Protein AF-A0AAD6BKH0-F1 (afdb_monomer)

Structure (mmCIF, N/CA/C/O backbone):
data_AF-A0AAD6BKH0-F1
#
_entry.id   AF-A0AAD6BKH0-F1
#
loop_
_atom_site.group_PDB
_atom_site.id
_atom_site.type_symbol
_atom_site.label_atom_id
_atom_site.label_alt_id
_atom_site.label_comp_id
_atom_site.label_asym_id
_atom_site.label_entity_id
_atom_site.label_seq_id
_atom_site.pdbx_PDB_ins_code
_atom_site.Cartn_x
_atom_site.Cartn_y
_atom_site.Cartn_z
_atom_site.occupancy
_atom_site.B_iso_or_equiv
_atom_site.auth_seq_id
_atom_site.auth_comp_id
_atom_site.auth_asym_id
_atom_site.auth_atom_id
_atom_site.pdbx_PDB_model_num
ATOM 1 N N . MET A 1 1 ? -5.319 -14.675 -25.191 1.00 36.09 1 MET A N 1
ATOM 2 C CA . MET A 1 1 ? -4.257 -14.614 -26.226 1.00 36.09 1 MET A CA 1
ATOM 3 C C . MET A 1 1 ? -3.289 -13.448 -26.003 1.00 36.09 1 MET A C 1
ATOM 5 O O . MET A 1 1 ? -2.094 -13.673 -26.102 1.00 36.09 1 MET A O 1
ATOM 9 N N . ALA A 1 2 ? -3.751 -12.245 -25.625 1.00 34.75 2 ALA A N 1
ATOM 10 C CA . ALA A 1 2 ? -2.859 -11.122 -25.275 1.00 34.75 2 ALA A CA 1
ATOM 11 C C . ALA A 1 2 ? -2.054 -11.345 -23.972 1.00 34.75 2 ALA A C 1
ATOM 13 O O . ALA A 1 2 ? -0.875 -11.008 -23.904 1.00 34.75 2 ALA A O 1
ATOM 14 N N . THR A 1 3 ? -2.654 -12.002 -22.973 1.00 42.72 3 THR A N 1
ATOM 15 C CA . THR A 1 3 ? -2.017 -12.344 -21.687 1.00 42.72 3 THR A CA 1
ATOM 16 C C . THR A 1 3 ? -0.802 -13.265 -21.834 1.00 42.72 3 THR A C 1
ATOM 18 O O . THR A 1 3 ? 0.201 -13.068 -21.158 1.00 42.72 3 THR A O 1
ATOM 21 N N . SER A 1 4 ? -0.839 -14.227 -22.764 1.00 47.28 4 SER A N 1
ATOM 22 C CA . SER A 1 4 ? 0.291 -15.133 -23.020 1.00 47.28 4 SER A CA 1
ATOM 23 C C . SER A 1 4 ? 1.429 -14.483 -23.809 1.00 47.28 4 SER A C 1
ATOM 25 O O . SER A 1 4 ? 2.557 -14.958 -23.730 1.00 47.28 4 SER A O 1
ATOM 27 N N . PHE A 1 5 ? 1.149 -13.430 -24.583 1.00 41.41 5 PHE A N 1
ATOM 28 C CA . PHE A 1 5 ? 2.158 -12.732 -25.384 1.00 41.41 5 PHE A CA 1
ATOM 29 C C . PHE A 1 5 ? 2.919 -11.705 -24.536 1.00 41.41 5 PHE A C 1
ATOM 31 O O . PHE A 1 5 ? 4.144 -11.729 -24.510 1.00 41.41 5 PHE A O 1
ATOM 38 N N . LEU A 1 6 ? 2.196 -10.901 -23.744 1.00 48.84 6 LEU A N 1
ATOM 39 C CA . LEU A 1 6 ? 2.799 -9.957 -22.798 1.00 48.84 6 LEU A CA 1
ATOM 40 C C . LEU A 1 6 ? 3.575 -10.673 -21.691 1.00 48.84 6 LEU A C 1
ATOM 42 O O . LEU A 1 6 ? 4.673 -10.248 -21.365 1.00 48.84 6 LEU A O 1
ATOM 46 N N . SER A 1 7 ? 3.058 -11.786 -21.158 1.00 52.19 7 SER A N 1
ATOM 47 C CA . SER A 1 7 ? 3.793 -12.605 -20.187 1.00 52.19 7 SER A CA 1
ATOM 48 C C . SER A 1 7 ? 5.098 -13.143 -20.791 1.00 52.19 7 SER A C 1
ATOM 50 O O . SER A 1 7 ? 6.163 -12.906 -20.230 1.00 52.19 7 SER A O 1
ATOM 52 N N . LYS A 1 8 ? 5.064 -13.766 -21.981 1.00 51.59 8 LYS A N 1
ATOM 53 C CA . LYS A 1 8 ? 6.282 -14.284 -22.630 1.00 51.59 8 LYS A CA 1
ATOM 54 C C . LYS A 1 8 ? 7.333 -13.202 -22.869 1.00 51.59 8 LYS A C 1
ATOM 56 O O . LYS A 1 8 ? 8.481 -13.430 -22.525 1.00 51.59 8 LYS A O 1
ATOM 61 N N . GLU A 1 9 ? 6.945 -12.040 -23.382 1.00 53.94 9 GLU A N 1
ATOM 62 C CA . GLU A 1 9 ? 7.867 -10.931 -23.661 1.00 53.94 9 GLU A CA 1
ATOM 63 C C . GLU A 1 9 ? 8.386 -10.248 -22.377 1.00 53.94 9 GLU A C 1
ATOM 65 O O . GLU A 1 9 ? 9.509 -9.757 -22.332 1.00 53.94 9 GLU A O 1
ATOM 70 N N . PHE A 1 10 ? 7.596 -10.245 -21.296 1.00 56.44 10 PHE A N 1
ATOM 71 C CA . PHE A 1 10 ? 8.011 -9.701 -19.999 1.00 56.44 10 PHE A CA 1
ATOM 72 C C . PHE A 1 10 ? 9.036 -10.603 -19.281 1.00 56.44 10 PHE A C 1
ATOM 74 O O . PHE A 1 10 ? 9.912 -10.098 -18.566 1.00 56.44 10 PHE A O 1
ATOM 81 N N . PHE A 1 11 ? 8.950 -11.924 -19.495 1.00 57.47 11 PHE A N 1
ATOM 82 C CA . PHE A 1 11 ? 9.830 -12.937 -18.896 1.00 57.47 11 PHE A CA 1
ATOM 83 C C . PHE A 1 11 ? 10.986 -13.408 -19.796 1.00 57.47 11 PHE A C 1
ATOM 85 O O . PHE A 1 11 ? 11.915 -14.013 -19.270 1.00 57.47 11 PHE A O 1
ATOM 92 N N . SER A 1 12 ? 10.974 -13.148 -21.111 1.00 55.97 12 SER A N 1
ATOM 93 C CA . SER A 1 12 ? 11.978 -13.684 -22.052 1.00 55.97 12 SER A CA 1
ATOM 94 C C . SER A 1 12 ? 13.302 -12.921 -22.115 1.00 55.97 12 SER A C 1
ATOM 96 O O . SER A 1 12 ? 14.268 -13.455 -22.654 1.00 55.97 12 SER A O 1
ATOM 98 N N . ASP A 1 13 ? 13.377 -11.695 -21.592 1.00 49.22 13 ASP A N 1
ATOM 99 C CA . ASP A 1 13 ? 14.609 -10.905 -21.670 1.00 49.22 13 ASP A CA 1
ATOM 100 C C . ASP A 1 13 ? 15.541 -11.187 -20.480 1.00 49.22 13 ASP A C 1
ATOM 102 O O . ASP A 1 13 ? 15.451 -10.580 -19.408 1.00 49.22 13 ASP A O 1
ATOM 106 N N . THR A 1 14 ? 16.453 -12.134 -20.705 1.00 44.06 14 THR A N 1
ATOM 107 C CA . THR A 1 14 ? 17.472 -12.661 -19.778 1.00 44.06 14 THR A CA 1
ATOM 108 C C . THR A 1 14 ? 18.743 -11.802 -19.656 1.00 44.06 14 THR A C 1
ATOM 110 O O . THR A 1 14 ? 19.754 -12.273 -19.141 1.00 44.06 14 THR A O 1
ATOM 113 N N . SER A 1 15 ? 18.752 -10.542 -20.105 1.00 43.66 15 SER A N 1
ATOM 114 C CA . SER A 1 15 ? 19.915 -9.650 -19.931 1.00 43.66 15 SER A CA 1
ATOM 115 C C . SER A 1 15 ? 19.871 -8.945 -18.569 1.00 43.66 15 SER A C 1
ATOM 117 O O . SER A 1 15 ? 19.349 -7.844 -18.389 1.00 43.66 15 SER A O 1
ATOM 119 N N . VAL A 1 16 ? 20.416 -9.638 -17.575 1.00 46.59 16 VAL A N 1
ATOM 120 C CA . VAL A 1 16 ? 20.569 -9.188 -16.189 1.00 46.59 16 VAL A CA 1
ATOM 121 C C . VAL A 1 16 ? 21.238 -7.797 -16.157 1.00 46.59 16 VAL A C 1
ATOM 123 O O . VAL A 1 16 ? 22.248 -7.569 -16.815 1.00 46.59 16 VAL A O 1
ATOM 126 N N . LEU A 1 17 ? 20.648 -6.872 -15.388 1.00 40.91 17 LEU A N 1
ATOM 127 C CA . LEU A 1 17 ? 21.101 -5.504 -15.044 1.00 40.91 17 LEU A CA 1
ATOM 128 C C . LEU A 1 17 ? 20.695 -4.319 -15.952 1.00 40.91 17 LEU A C 1
ATOM 130 O O . LEU A 1 17 ? 20.515 -3.226 -15.419 1.00 40.91 17 LEU A O 1
ATOM 134 N N . ALA A 1 18 ? 20.420 -4.482 -17.253 1.00 39.59 18 ALA A N 1
ATOM 135 C CA . ALA A 1 18 ? 20.025 -3.345 -18.119 1.00 39.59 18 ALA A CA 1
ATOM 136 C C . ALA A 1 18 ? 18.497 -3.100 -18.228 1.00 39.59 18 ALA A C 1
ATOM 138 O O . ALA A 1 18 ? 18.055 -2.084 -18.764 1.00 39.59 18 ALA A O 1
ATOM 139 N N . LEU A 1 19 ? 17.664 -4.006 -17.700 1.00 51.09 19 LEU A N 1
ATOM 140 C CA . LEU A 1 19 ? 16.226 -4.083 -18.018 1.00 51.09 19 LEU A CA 1
ATOM 141 C C . LEU A 1 19 ? 15.259 -3.654 -16.902 1.00 51.09 19 LEU A C 1
ATOM 143 O O . LEU A 1 19 ? 14.051 -3.597 -17.134 1.00 51.09 19 LEU A O 1
ATOM 147 N N . GLY A 1 20 ? 15.748 -3.302 -15.709 1.00 57.50 20 GLY A N 1
ATOM 148 C CA . GLY A 1 20 ? 14.878 -2.890 -14.597 1.00 57.50 20 GLY A CA 1
ATOM 149 C C . GLY A 1 20 ? 14.087 -1.611 -14.902 1.00 57.50 20 GLY A C 1
ATOM 150 O O . GLY A 1 20 ? 12.869 -1.569 -14.736 1.00 57.50 20 GLY A O 1
ATOM 151 N N . CYS A 1 21 ? 14.760 -0.575 -15.418 1.00 63.69 21 CYS A N 1
ATOM 152 C CA . CYS A 1 21 ? 14.120 0.700 -15.761 1.00 63.69 21 CYS A CA 1
ATOM 153 C C . CYS A 1 21 ? 13.115 0.552 -16.921 1.00 63.69 21 CYS A C 1
ATOM 155 O O . CYS A 1 21 ? 11.985 1.033 -16.826 1.00 63.69 21 CYS A O 1
ATOM 157 N N . GLY A 1 22 ? 13.486 -0.193 -17.971 1.00 78.56 22 GLY A N 1
ATOM 158 C CA . GLY A 1 22 ? 12.617 -0.457 -19.123 1.00 78.56 22 GLY A CA 1
ATOM 159 C C . GLY A 1 22 ? 11.344 -1.223 -18.750 1.00 78.56 22 GLY A C 1
ATOM 160 O O . GLY A 1 22 ? 10.246 -0.821 -19.138 1.00 78.56 22 GLY A O 1
ATOM 161 N N . LYS A 1 23 ? 11.456 -2.270 -17.921 1.00 81.81 23 LYS A N 1
ATOM 162 C CA . LYS A 1 23 ? 10.298 -3.034 -17.420 1.00 81.81 23 LYS A CA 1
ATOM 163 C C . LYS A 1 23 ? 9.343 -2.162 -16.598 1.00 81.81 23 LYS A C 1
ATOM 165 O O . LYS A 1 23 ? 8.137 -2.186 -16.841 1.00 81.81 23 LYS A O 1
ATOM 170 N N . ARG A 1 24 ? 9.867 -1.332 -15.685 1.00 88.62 24 ARG A N 1
ATOM 171 C CA . ARG A 1 24 ? 9.052 -0.393 -14.887 1.00 88.62 24 ARG A CA 1
ATOM 172 C C . ARG A 1 24 ? 8.336 0.633 -15.761 1.00 88.62 24 ARG A C 1
ATOM 174 O O . ARG A 1 24 ? 7.166 0.922 -15.516 1.00 88.62 24 ARG A O 1
ATOM 181 N N . TYR A 1 25 ? 9.017 1.173 -16.773 1.00 89.81 25 TYR A N 1
ATOM 182 C CA . TYR A 1 25 ? 8.410 2.098 -17.728 1.00 89.81 25 TYR A CA 1
ATOM 183 C C . TYR A 1 25 ? 7.250 1.438 -18.482 1.00 89.81 25 TYR A C 1
ATOM 185 O O . TYR A 1 25 ? 6.151 1.986 -18.486 1.00 89.81 25 TYR A O 1
ATOM 193 N N . ARG A 1 26 ? 7.457 0.234 -19.038 1.00 90.00 26 ARG A N 1
ATOM 194 C CA . ARG A 1 26 ? 6.410 -0.517 -19.753 1.00 90.00 26 ARG A CA 1
ATOM 195 C C . ARG A 1 26 ? 5.193 -0.786 -18.869 1.00 90.00 26 ARG A C 1
ATOM 197 O O . ARG A 1 26 ? 4.075 -0.558 -19.312 1.00 90.00 26 ARG A O 1
ATOM 204 N N . ILE A 1 27 ? 5.397 -1.191 -17.614 1.00 91.69 27 ILE A N 1
ATOM 205 C CA . ILE A 1 27 ? 4.299 -1.398 -16.654 1.00 91.69 27 ILE A CA 1
ATOM 206 C C . ILE A 1 27 ? 3.507 -0.110 -16.422 1.00 91.69 27 ILE A C 1
ATOM 208 O O . ILE A 1 27 ? 2.280 -0.113 -16.501 1.00 91.69 27 ILE A O 1
ATOM 212 N N . LYS A 1 28 ? 4.199 0.997 -16.131 1.00 94.00 28 LYS A N 1
ATOM 213 C CA . LYS A 1 28 ? 3.553 2.293 -15.881 1.00 94.00 28 LYS A CA 1
ATOM 214 C C . LYS A 1 28 ? 2.792 2.782 -17.116 1.00 94.00 28 LYS A C 1
ATOM 216 O O . LYS A 1 28 ? 1.679 3.282 -16.976 1.00 94.00 28 LYS A O 1
ATOM 221 N N . ALA A 1 29 ? 3.372 2.608 -18.303 1.00 92.75 29 ALA A N 1
ATOM 222 C CA . ALA A 1 29 ? 2.759 2.980 -19.571 1.00 92.75 29 ALA A CA 1
ATOM 223 C C . ALA A 1 29 ? 1.512 2.136 -19.873 1.00 92.75 29 ALA A C 1
ATOM 225 O O . ALA A 1 29 ? 0.470 2.702 -20.190 1.00 92.75 29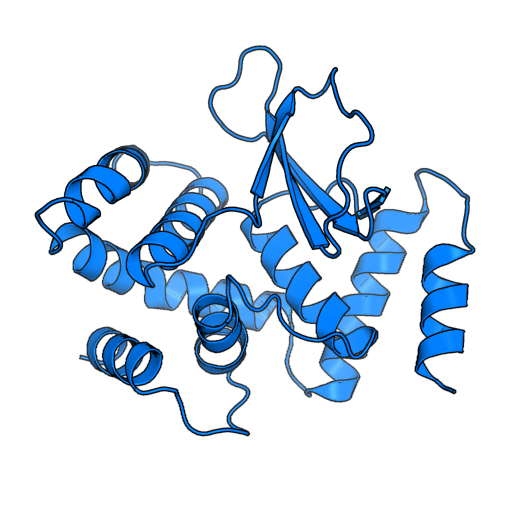 ALA A O 1
ATOM 226 N N . GLU A 1 30 ? 1.574 0.811 -19.707 1.00 92.94 30 GLU A N 1
ATOM 227 C CA . GLU A 1 30 ? 0.415 -0.068 -19.910 1.00 92.94 30 GLU A CA 1
ATOM 228 C C . GLU A 1 30 ? -0.700 0.208 -18.902 1.00 92.94 30 GLU A C 1
ATOM 230 O O . GLU A 1 30 ? -1.866 0.299 -19.285 1.00 92.94 30 GLU A O 1
ATOM 235 N N . PHE A 1 31 ? -0.361 0.431 -17.629 1.00 95.12 31 PHE A N 1
ATOM 236 C CA . PHE A 1 31 ? -1.343 0.858 -16.634 1.00 95.12 31 PHE A CA 1
ATOM 237 C C . PHE A 1 31 ? -2.023 2.167 -17.052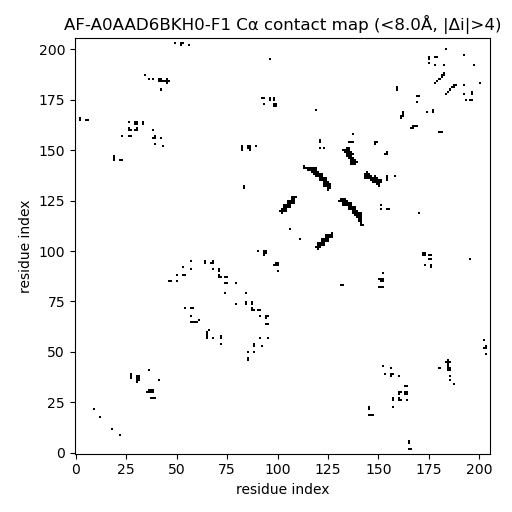 1.00 95.12 31 PHE A C 1
ATOM 239 O O . PHE A 1 31 ? -3.251 2.257 -17.028 1.00 95.12 31 PHE A O 1
ATOM 246 N N . GLY A 1 32 ? -1.241 3.169 -17.469 1.00 95.31 32 GLY A N 1
ATOM 247 C CA . GLY A 1 32 ? -1.761 4.448 -17.952 1.00 95.31 32 GLY A CA 1
ATOM 248 C C . GLY A 1 32 ? -2.629 4.294 -19.201 1.00 95.31 32 GLY A C 1
ATOM 249 O O . GLY A 1 32 ? -3.680 4.917 -19.296 1.00 95.31 32 GLY A O 1
ATOM 250 N N . ARG A 1 33 ? -2.259 3.403 -20.126 1.00 95.38 33 ARG A N 1
ATOM 251 C CA . ARG A 1 33 ? -3.046 3.090 -21.326 1.00 95.38 33 ARG A CA 1
ATOM 252 C C . ARG A 1 33 ? -4.397 2.451 -20.984 1.00 95.38 33 ARG A C 1
ATOM 254 O O . ARG A 1 33 ? -5.384 2.754 -21.644 1.00 95.38 33 ARG A O 1
ATOM 261 N N . ILE A 1 34 ? -4.445 1.572 -19.979 1.00 93.62 34 ILE A N 1
ATOM 262 C CA . ILE A 1 34 ? -5.668 0.864 -19.557 1.00 93.62 34 ILE A CA 1
ATOM 263 C C . ILE A 1 34 ? -6.581 1.766 -18.720 1.00 93.62 34 ILE A C 1
ATOM 265 O O . ILE A 1 34 ? -7.798 1.724 -18.874 1.00 93.62 34 ILE A O 1
ATOM 269 N N . THR A 1 35 ? -6.006 2.553 -17.813 1.00 94.44 35 THR A N 1
ATOM 270 C CA . THR A 1 35 ? -6.767 3.262 -16.772 1.00 94.44 35 THR A CA 1
ATOM 271 C C . THR A 1 35 ? -6.891 4.758 -17.007 1.00 94.44 35 THR A C 1
ATOM 273 O O . THR A 1 35 ? -7.716 5.394 -16.361 1.00 94.44 35 THR A O 1
ATOM 276 N N . THR A 1 36 ? -6.078 5.335 -17.896 1.00 95.25 36 THR A N 1
ATOM 277 C CA . THR A 1 36 ? -5.872 6.787 -18.077 1.00 95.25 36 THR A CA 1
ATOM 278 C C . THR A 1 36 ? -5.260 7.507 -16.865 1.00 95.25 36 THR A C 1
ATOM 280 O O . THR A 1 36 ? -5.123 8.729 -16.873 1.00 95.25 36 THR A O 1
ATOM 283 N N . ILE A 1 37 ? -4.832 6.765 -15.835 1.00 96.06 37 ILE A N 1
ATOM 284 C CA . ILE A 1 37 ? -4.288 7.304 -14.584 1.00 96.06 37 ILE A CA 1
ATOM 285 C C . ILE A 1 37 ? -2.756 7.211 -14.559 1.00 96.06 37 ILE A C 1
ATOM 287 O O . ILE A 1 37 ? -2.161 6.196 -14.926 1.00 96.06 37 ILE A O 1
ATOM 291 N N . SER A 1 38 ? -2.104 8.264 -14.054 1.00 96.62 38 SER A N 1
ATOM 292 C CA . SER A 1 38 ? -0.665 8.263 -13.767 1.00 96.62 38 SER A CA 1
ATOM 293 C C . SER A 1 38 ? -0.374 7.416 -12.526 1.00 96.62 38 SER A C 1
ATOM 295 O O . SER A 1 38 ? -0.568 7.867 -11.398 1.00 96.62 38 SER A O 1
ATOM 297 N N . LEU A 1 39 ? 0.079 6.176 -12.739 1.00 97.25 39 LEU A N 1
ATOM 298 C CA . LEU A 1 39 ? 0.232 5.154 -11.697 1.00 97.25 39 LEU A CA 1
ATOM 299 C C . LEU A 1 39 ? 0.980 5.651 -10.446 1.00 97.25 39 LEU A C 1
ATOM 301 O O . LEU A 1 39 ? 0.425 5.664 -9.350 1.00 97.25 39 LEU A O 1
ATOM 305 N N . GLU A 1 40 ? 2.243 6.058 -10.601 1.00 96.25 40 GLU A N 1
ATOM 306 C CA . GLU A 1 40 ? 3.090 6.428 -9.459 1.00 96.25 40 GLU A CA 1
ATOM 307 C C . GLU A 1 40 ? 2.669 7.750 -8.826 1.00 96.25 40 GLU A C 1
ATOM 309 O O . GLU A 1 40 ? 2.575 7.843 -7.604 1.00 96.25 40 GLU A O 1
ATOM 314 N N . GLN A 1 41 ? 2.369 8.751 -9.652 1.00 97.62 41 GLN A N 1
ATOM 315 C CA . GLN A 1 41 ? 1.992 10.074 -9.172 1.00 97.62 41 GLN A CA 1
ATOM 316 C C . GLN A 1 41 ? 0.696 10.022 -8.360 1.00 97.62 41 GLN A C 1
ATOM 318 O O . GLN A 1 41 ? 0.668 10.536 -7.244 1.00 97.62 41 GLN A O 1
ATOM 323 N N . SER A 1 42 ? -0.355 9.385 -8.887 1.00 97.75 42 SER A N 1
ATOM 324 C CA . SER A 1 42 ? -1.648 9.304 -8.204 1.00 97.75 42 SER A CA 1
ATOM 325 C C . SER A 1 42 ? -1.548 8.500 -6.913 1.00 97.75 42 SER A C 1
ATOM 327 O O . SER A 1 42 ? -2.000 8.975 -5.870 1.00 97.75 42 SER A O 1
ATOM 329 N N . PHE A 1 43 ? -0.890 7.335 -6.955 1.00 98.50 43 PHE A N 1
ATOM 330 C CA . PHE A 1 43 ? -0.727 6.487 -5.776 1.00 98.50 43 PHE A CA 1
ATOM 331 C C . PHE A 1 43 ? 0.009 7.218 -4.650 1.00 98.50 43 PHE A C 1
ATOM 333 O O . PHE A 1 43 ? -0.484 7.277 -3.525 1.00 98.50 43 PHE A O 1
ATOM 340 N N . MET A 1 44 ? 1.172 7.806 -4.955 1.00 98.12 44 MET A N 1
ATOM 341 C CA . MET A 1 44 ? 2.000 8.491 -3.959 1.00 98.12 44 MET A CA 1
ATOM 342 C C . MET A 1 44 ? 1.305 9.733 -3.410 1.00 98.12 44 MET A C 1
ATOM 344 O O . MET A 1 44 ? 1.280 9.932 -2.198 1.00 98.12 44 MET A O 1
ATOM 348 N N . TYR A 1 45 ? 0.680 10.530 -4.283 1.00 98.31 45 TYR A N 1
ATOM 349 C CA . TYR A 1 45 ? -0.069 11.713 -3.871 1.00 98.31 45 TYR A CA 1
ATOM 350 C C . TYR A 1 45 ? -1.189 11.357 -2.890 1.00 98.31 45 TYR A C 1
ATOM 352 O O . TYR A 1 45 ? -1.308 11.979 -1.835 1.00 98.31 45 TYR A O 1
ATOM 360 N N . LYS A 1 46 ? -2.006 10.344 -3.203 1.00 98.00 46 LYS A N 1
ATOM 361 C CA . LYS A 1 46 ? -3.117 9.942 -2.334 1.00 98.00 46 LYS A CA 1
ATOM 362 C C . LYS A 1 46 ? -2.650 9.270 -1.047 1.00 98.00 46 LYS A C 1
ATOM 364 O O . LYS A 1 46 ? -3.250 9.525 -0.003 1.00 98.00 46 LYS A O 1
ATOM 369 N N . LEU A 1 47 ? -1.590 8.464 -1.094 1.00 98.25 47 LEU A N 1
ATOM 370 C CA . LEU A 1 47 ? -0.985 7.888 0.106 1.00 98.25 47 LEU A CA 1
ATOM 371 C C . LEU A 1 47 ? -0.534 8.992 1.068 1.00 98.25 47 LEU A C 1
ATOM 373 O O . LEU A 1 47 ? -0.913 8.977 2.240 1.00 98.25 47 LEU A O 1
ATOM 377 N N . ASP A 1 48 ? 0.209 9.982 0.576 1.00 97.88 48 ASP A N 1
ATOM 378 C CA . ASP A 1 48 ? 0.675 11.104 1.396 1.00 97.88 48 ASP A CA 1
ATOM 379 C C . ASP A 1 48 ? -0.493 11.959 1.896 1.00 97.88 48 ASP A C 1
ATOM 381 O O . ASP A 1 48 ? -0.535 12.331 3.068 1.00 97.88 48 ASP A O 1
ATOM 385 N N . HIS A 1 49 ? -1.484 12.213 1.038 1.00 97.56 49 HIS A N 1
ATOM 386 C CA . HIS A 1 49 ? -2.686 12.965 1.389 1.00 97.56 49 HIS A CA 1
ATOM 387 C C . HIS A 1 49 ? -3.464 12.317 2.545 1.00 97.56 49 HIS A C 1
ATOM 389 O O . HIS A 1 49 ? -3.879 13.008 3.475 1.00 97.56 49 HIS A O 1
ATOM 395 N N . TYR A 1 50 ? -3.644 10.993 2.521 1.00 97.81 50 TYR A N 1
ATOM 396 C CA . TYR A 1 50 ? -4.369 10.275 3.573 1.00 97.81 50 TYR A CA 1
ATOM 397 C C . TYR A 1 50 ? -3.509 9.920 4.789 1.00 97.81 50 TYR A C 1
ATOM 399 O O . TYR A 1 50 ? -4.066 9.586 5.836 1.00 97.81 50 TYR A O 1
ATOM 407 N N . THR A 1 51 ? -2.180 10.018 4.696 1.00 96.56 51 THR A N 1
ATOM 408 C CA . THR A 1 51 ? -1.247 9.623 5.764 1.00 96.56 51 THR A CA 1
ATOM 409 C C . THR A 1 51 ? -1.591 10.240 7.128 1.00 96.56 51 THR A C 1
ATOM 411 O O . THR A 1 51 ? -1.729 9.474 8.083 1.00 96.56 51 THR A O 1
ATOM 414 N N . PRO A 1 52 ? -1.813 11.564 7.278 1.00 95.44 52 PRO A N 1
ATOM 415 C CA . PRO A 1 52 ? -2.140 12.143 8.584 1.00 95.44 52 PRO A CA 1
ATOM 416 C C . PRO A 1 52 ? -3.394 11.529 9.225 1.00 95.44 52 PRO A C 1
ATOM 418 O O . PRO A 1 52 ? -3.390 11.200 10.413 1.00 95.44 52 PRO A O 1
ATOM 421 N N . LYS A 1 53 ? -4.454 11.315 8.433 1.00 97.25 53 LYS A N 1
ATOM 422 C CA . LYS A 1 53 ? -5.712 10.728 8.916 1.00 97.25 53 LYS A CA 1
ATOM 423 C C . LYS A 1 53 ? -5.575 9.236 9.211 1.00 97.25 53 LYS A C 1
ATOM 425 O O . LYS A 1 53 ? -6.077 8.776 10.232 1.00 97.25 53 LYS A O 1
ATOM 430 N N . LEU A 1 54 ? -4.847 8.488 8.380 1.00 97.25 54 LEU A N 1
ATOM 431 C CA . LEU A 1 54 ? -4.535 7.079 8.636 1.00 97.25 54 LEU A CA 1
ATOM 432 C C . LEU A 1 54 ? -3.801 6.912 9.970 1.00 97.25 54 LEU A C 1
ATOM 434 O O . LEU A 1 54 ? -4.211 6.095 10.792 1.00 97.25 54 LEU A O 1
ATOM 438 N N . ILE A 1 55 ? -2.787 7.741 10.227 1.00 95.62 55 ILE A N 1
ATOM 439 C CA . ILE A 1 55 ? -2.041 7.728 11.490 1.00 95.62 55 ILE A CA 1
ATOM 440 C C . ILE A 1 55 ? -2.968 8.018 12.675 1.00 95.62 55 ILE A C 1
ATOM 442 O O . ILE A 1 55 ? -2.914 7.304 13.676 1.00 95.62 55 ILE A O 1
ATOM 446 N N . ALA A 1 56 ? -3.836 9.029 12.577 1.00 95.69 56 ALA A N 1
ATOM 447 C CA . ALA A 1 56 ? -4.787 9.353 13.641 1.00 95.69 56 ALA A CA 1
ATOM 448 C C . ALA A 1 56 ? -5.737 8.179 13.941 1.00 95.69 56 ALA A C 1
ATOM 450 O O . ALA A 1 56 ? -5.914 7.801 15.101 1.00 95.69 56 ALA A O 1
ATOM 451 N N . LEU A 1 57 ? -6.284 7.541 12.900 1.00 96.38 57 LEU A N 1
ATOM 452 C CA . LEU A 1 57 ? -7.163 6.378 13.038 1.00 96.38 57 LEU A CA 1
ATOM 453 C C . LEU A 1 57 ? -6.456 5.179 13.668 1.00 96.38 57 LEU A C 1
ATOM 455 O O . LEU A 1 57 ? -7.064 4.465 14.464 1.00 96.38 57 LEU A O 1
ATOM 459 N N . MET A 1 58 ? -5.193 4.949 13.315 1.00 95.06 58 MET A N 1
ATOM 460 C CA . MET A 1 58 ? -4.382 3.865 13.869 1.00 95.06 58 MET A CA 1
ATOM 461 C C . MET A 1 58 ? -4.031 4.124 15.338 1.00 95.06 58 MET A C 1
ATOM 463 O O . MET A 1 58 ? -4.173 3.217 16.154 1.00 95.06 58 MET A O 1
ATOM 467 N N . LYS A 1 59 ? -3.670 5.363 15.704 1.00 95.06 59 LYS A N 1
ATOM 468 C CA . LYS A 1 59 ? -3.412 5.768 17.100 1.00 95.06 59 LYS A CA 1
ATOM 469 C C . LYS A 1 59 ? -4.641 5.625 17.998 1.00 95.06 59 LYS A C 1
ATOM 471 O O . LYS A 1 59 ? -4.500 5.320 19.176 1.00 95.06 59 LYS A O 1
ATOM 476 N N . ALA A 1 60 ? -5.839 5.807 17.446 1.00 95.38 60 ALA A N 1
ATOM 477 C CA . ALA A 1 60 ? -7.090 5.640 18.182 1.00 95.38 60 ALA A CA 1
ATOM 478 C C . ALA A 1 60 ? -7.452 4.166 18.470 1.00 95.38 60 ALA A C 1
ATOM 480 O O . ALA A 1 60 ? -8.403 3.901 19.208 1.00 95.38 60 ALA A O 1
ATOM 481 N N . LYS A 1 61 ? -6.745 3.183 17.890 1.00 94.62 61 LYS A N 1
ATOM 482 C CA . LYS A 1 61 ? -7.026 1.760 18.132 1.00 94.62 61 LYS A CA 1
ATOM 483 C C . LYS A 1 61 ? -6.350 1.261 19.408 1.00 94.62 61 LYS A C 1
ATOM 485 O O . LYS A 1 61 ? -5.140 1.357 19.568 1.00 94.62 61 LYS A O 1
ATOM 490 N N . GLY A 1 62 ? -7.147 0.640 20.278 1.00 94.25 62 GLY A N 1
ATOM 491 C CA . GLY A 1 62 ? -6.682 -0.113 21.444 1.00 94.25 62 GLY A CA 1
ATOM 492 C C . GLY A 1 62 ? -6.695 -1.634 21.234 1.00 94.25 62 GLY A C 1
ATOM 493 O O . GLY A 1 62 ? -6.846 -2.136 20.116 1.00 94.25 62 GLY A O 1
ATOM 494 N N . GLY A 1 63 ? -6.564 -2.377 22.336 1.00 95.69 63 GLY A N 1
ATOM 495 C CA . GLY A 1 63 ? -6.641 -3.841 22.354 1.00 95.69 63 GLY A CA 1
ATOM 496 C C . GLY A 1 63 ? -5.549 -4.532 21.530 1.00 95.69 63 GLY A C 1
ATOM 497 O O . GLY A 1 63 ? -4.480 -3.974 21.293 1.00 95.69 63 GLY A O 1
ATOM 498 N N . VAL A 1 64 ? -5.835 -5.754 21.065 1.00 95.00 64 VAL A N 1
ATOM 499 C CA . VAL A 1 64 ? -4.884 -6.582 20.293 1.00 95.00 64 VAL A CA 1
ATOM 500 C C . VAL A 1 64 ? -4.393 -5.868 19.031 1.00 95.00 64 VAL A C 1
ATOM 502 O O . VAL A 1 64 ? -3.212 -5.944 18.700 1.00 95.00 64 VAL A O 1
ATOM 505 N N . LEU A 1 65 ? -5.284 -5.157 18.331 1.00 95.50 65 LEU A N 1
ATOM 506 C CA . LEU A 1 65 ? -4.907 -4.398 17.139 1.00 95.50 65 LEU A CA 1
ATOM 507 C C . LEU A 1 65 ? -3.977 -3.232 17.494 1.00 95.50 65 LEU A C 1
ATOM 509 O O . LEU A 1 65 ? -2.948 -3.073 16.846 1.00 95.50 65 LEU A O 1
ATOM 513 N N . GLY A 1 66 ? -4.295 -2.463 18.540 1.00 95.81 66 GLY A N 1
ATOM 514 C CA . GLY A 1 66 ? -3.431 -1.381 19.022 1.00 95.81 66 GLY A CA 1
ATOM 515 C C . GLY A 1 66 ? -2.027 -1.870 19.388 1.00 95.81 66 GLY A C 1
ATOM 516 O O . GLY A 1 66 ? -1.042 -1.236 19.019 1.00 95.81 66 GLY A O 1
ATOM 517 N N . THR A 1 67 ? -1.913 -3.041 20.025 1.00 95.56 67 THR A N 1
ATOM 518 C CA . THR A 1 67 ? -0.613 -3.668 20.320 1.00 95.56 67 THR A CA 1
ATOM 519 C C . THR A 1 67 ? 0.162 -4.012 19.047 1.00 95.56 67 THR A C 1
ATOM 521 O O . THR A 1 67 ? 1.353 -3.729 18.977 1.00 95.56 67 THR A O 1
ATOM 524 N N . LYS A 1 68 ? -0.498 -4.567 18.019 1.00 95.38 68 LYS A N 1
ATOM 525 C CA . LYS A 1 68 ? 0.143 -4.881 16.727 1.00 95.38 68 LYS A CA 1
ATOM 526 C C . LYS A 1 68 ? 0.580 -3.635 15.950 1.00 95.38 68 LYS A C 1
ATOM 528 O O . LYS A 1 68 ? 1.557 -3.699 15.216 1.00 95.38 68 LYS A O 1
ATOM 533 N N . LEU A 1 69 ? -0.141 -2.522 16.092 1.00 95.75 69 LEU A N 1
ATOM 534 C CA . LEU A 1 69 ? 0.169 -1.256 15.420 1.00 95.75 69 LEU A CA 1
ATOM 535 C C . LEU A 1 69 ? 1.291 -0.470 16.111 1.00 95.75 69 LEU A C 1
ATOM 537 O O . LEU A 1 69 ? 1.951 0.338 15.462 1.00 95.75 69 LEU A O 1
ATOM 541 N N . ARG A 1 70 ? 1.514 -0.692 17.412 1.00 94.00 70 ARG A N 1
A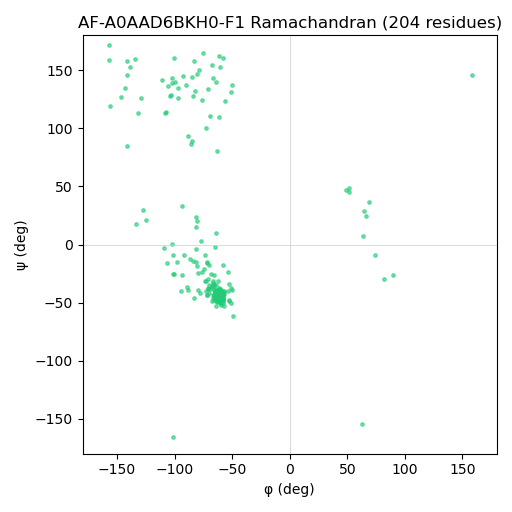TOM 542 C CA . ARG A 1 70 ? 2.437 0.104 18.233 1.00 94.00 70 ARG A CA 1
ATOM 543 C C . ARG A 1 70 ? 3.854 0.234 17.652 1.00 94.00 70 ARG A C 1
ATOM 545 O O . ARG A 1 70 ? 4.285 1.378 17.543 1.00 94.00 70 ARG A O 1
ATOM 552 N N . PRO A 1 71 ? 4.534 -0.840 17.199 1.00 91.75 71 PRO A N 1
ATOM 553 C CA . PRO A 1 71 ? 5.894 -0.716 16.667 1.00 91.75 71 PRO A CA 1
ATOM 554 C C . PRO A 1 71 ? 5.977 0.228 15.457 1.00 91.75 71 PRO A C 1
ATOM 556 O O . PRO A 1 71 ? 6.889 1.043 15.350 1.00 91.75 71 PRO A O 1
ATOM 559 N N . PHE A 1 72 ? 4.977 0.184 14.570 1.00 90.75 72 PHE A N 1
ATOM 560 C CA . PHE A 1 72 ? 4.907 1.069 13.405 1.00 90.75 72 PHE A CA 1
ATOM 561 C C . PHE A 1 72 ? 4.595 2.518 13.795 1.00 90.75 72 PHE A C 1
ATOM 563 O O . PHE A 1 72 ? 5.136 3.455 13.213 1.00 90.75 72 PHE A O 1
ATOM 570 N N . LEU A 1 73 ? 3.729 2.725 14.791 1.00 90.12 73 LEU A N 1
ATOM 571 C CA . LEU A 1 73 ? 3.374 4.061 15.279 1.00 90.12 73 LEU A CA 1
ATOM 572 C C . LEU A 1 73 ? 4.523 4.743 16.030 1.00 90.12 73 LEU A C 1
ATOM 574 O O . LEU A 1 73 ? 4.663 5.963 15.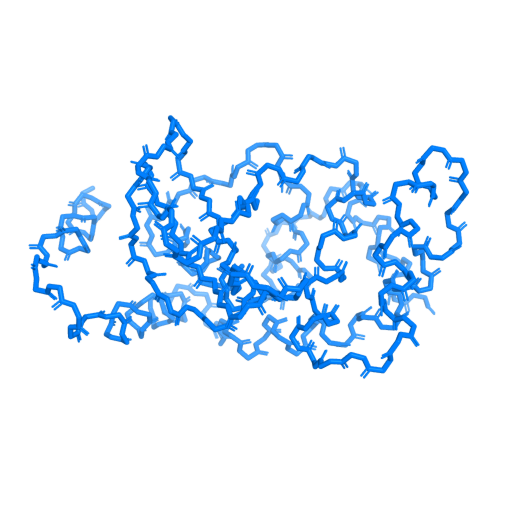935 1.00 90.12 73 LEU A O 1
ATOM 578 N N . GLU A 1 74 ? 5.333 3.973 16.756 1.00 89.50 74 GLU A N 1
ATOM 579 C CA . GLU A 1 74 ? 6.559 4.453 17.398 1.00 89.50 74 GLU A CA 1
ATOM 580 C C . GLU A 1 74 ? 7.580 4.871 16.339 1.00 89.50 74 GLU A C 1
ATOM 582 O O . GLU A 1 74 ? 8.049 6.009 16.381 1.00 89.50 74 GLU A O 1
ATOM 587 N N . LYS A 1 75 ? 7.812 4.037 15.315 1.00 84.69 75 LYS A N 1
ATOM 588 C CA . LYS A 1 75 ? 8.638 4.396 14.149 1.00 84.69 75 LYS A CA 1
ATOM 589 C C . LYS A 1 75 ? 8.172 5.708 13.500 1.00 84.69 75 LYS A C 1
ATOM 591 O O . LYS A 1 75 ? 8.942 6.659 13.376 1.00 84.69 75 LYS A O 1
ATOM 596 N N . LEU A 1 76 ? 6.874 5.855 13.237 1.00 85.00 76 LEU A N 1
ATOM 597 C CA . LEU A 1 76 ? 6.293 7.082 12.668 1.00 85.00 76 LEU A CA 1
ATOM 598 C C . LEU A 1 76 ? 6.534 8.366 13.486 1.00 85.00 76 LEU A C 1
ATOM 600 O O . LEU A 1 76 ? 6.363 9.462 12.950 1.00 85.00 76 LEU A O 1
ATOM 604 N N . SER A 1 77 ? 6.899 8.263 14.766 1.00 78.00 77 SER A N 1
ATOM 605 C CA . SER A 1 77 ? 7.182 9.417 15.628 1.00 78.00 77 SER A CA 1
ATOM 606 C C . SER A 1 77 ? 8.629 9.929 15.549 1.00 78.00 77 SER A C 1
ATOM 608 O O . SER A 1 77 ? 8.901 11.041 15.994 1.00 78.00 77 SER A O 1
ATOM 610 N N . GLN A 1 78 ? 9.550 9.170 14.945 1.00 80.00 78 GLN A N 1
ATOM 611 C CA . GLN A 1 78 ? 10.999 9.401 15.026 1.00 80.00 78 GLN A CA 1
ATOM 612 C C . GLN A 1 78 ? 11.603 10.252 13.884 1.00 80.00 78 GLN A C 1
ATOM 614 O O . GLN A 1 78 ? 12.747 10.034 13.508 1.00 80.00 78 GLN A O 1
ATOM 619 N N . ASN A 1 79 ? 10.884 11.232 13.316 1.00 66.88 79 ASN A N 1
ATOM 620 C CA . ASN A 1 79 ? 11.391 12.080 12.208 1.00 66.88 79 ASN A CA 1
ATOM 621 C C . ASN A 1 79 ? 12.023 11.281 11.043 1.00 66.88 79 ASN A C 1
ATOM 623 O O . ASN A 1 79 ? 13.101 11.601 10.546 1.00 66.88 79 ASN A O 1
ATOM 627 N N . GLN A 1 80 ? 11.333 10.230 10.606 1.00 80.19 80 GLN A N 1
ATOM 628 C CA . GLN A 1 80 ? 11.826 9.319 9.574 1.00 80.19 80 GLN A CA 1
ATOM 629 C C . GLN A 1 80 ? 11.758 9.910 8.157 1.00 80.19 80 GLN A C 1
ATOM 631 O O . GLN A 1 80 ? 11.032 10.877 7.890 1.00 80.19 80 GLN A O 1
ATOM 636 N N . SER A 1 81 ? 12.475 9.276 7.221 1.00 89.94 81 SER A N 1
ATOM 637 C CA . SER A 1 81 ? 12.391 9.603 5.796 1.00 89.94 81 SER A CA 1
ATOM 638 C C . SER A 1 81 ? 10.956 9.449 5.263 1.00 89.94 81 SER A C 1
ATOM 640 O O . SER A 1 81 ? 10.100 8.776 5.848 1.00 89.94 81 SER A O 1
ATOM 642 N N . ILE A 1 82 ? 10.664 10.084 4.122 1.00 91.94 82 ILE A N 1
ATOM 643 C CA . ILE A 1 82 ? 9.339 9.984 3.488 1.00 91.94 82 ILE A CA 1
ATOM 644 C C . ILE A 1 82 ? 8.998 8.521 3.172 1.00 91.94 82 ILE A C 1
ATOM 646 O O . ILE A 1 82 ? 7.873 8.095 3.429 1.00 91.94 82 ILE A O 1
ATOM 650 N N . ASP A 1 83 ? 9.959 7.755 2.659 1.00 92.44 83 ASP A N 1
ATOM 651 C CA . ASP A 1 83 ? 9.742 6.364 2.268 1.00 92.44 83 ASP A CA 1
ATOM 652 C C . ASP A 1 83 ? 9.504 5.445 3.477 1.00 92.44 83 ASP A C 1
ATOM 654 O O . ASP A 1 83 ? 8.590 4.623 3.430 1.00 92.44 83 ASP A O 1
ATOM 658 N N . MET A 1 84 ? 10.208 5.651 4.594 1.00 91.06 84 MET A N 1
ATOM 659 C CA . MET A 1 84 ? 9.973 4.901 5.840 1.00 91.06 84 MET A CA 1
ATOM 660 C C . MET A 1 84 ? 8.593 5.180 6.443 1.00 91.06 84 MET A C 1
ATOM 662 O O . MET A 1 84 ? 7.890 4.271 6.893 1.00 91.06 84 MET A O 1
ATOM 666 N N . ARG A 1 85 ? 8.156 6.444 6.400 1.00 94.06 85 ARG A N 1
ATOM 667 C CA . ARG A 1 85 ? 6.803 6.820 6.822 1.00 94.06 85 ARG A CA 1
ATOM 668 C C . ARG A 1 85 ? 5.747 6.147 5.951 1.00 94.06 85 ARG A C 1
ATOM 670 O O . ARG A 1 85 ? 4.766 5.632 6.483 1.00 94.06 85 ARG A O 1
ATOM 677 N N . ARG A 1 86 ? 5.938 6.130 4.629 1.00 95.62 86 ARG A N 1
ATOM 678 C CA . ARG A 1 86 ? 5.024 5.450 3.701 1.00 95.62 86 ARG A CA 1
ATOM 679 C C . ARG A 1 86 ? 4.986 3.941 3.949 1.00 95.62 86 ARG A C 1
ATOM 681 O O . ARG A 1 86 ? 3.891 3.386 3.994 1.00 95.62 86 ARG A O 1
ATOM 688 N N . ASP A 1 87 ? 6.135 3.296 4.159 1.00 94.06 87 ASP A N 1
ATOM 689 C CA . ASP A 1 87 ? 6.224 1.873 4.521 1.00 94.06 87 ASP A CA 1
ATOM 690 C C . ASP A 1 87 ? 5.430 1.571 5.801 1.00 94.06 87 ASP A C 1
ATOM 6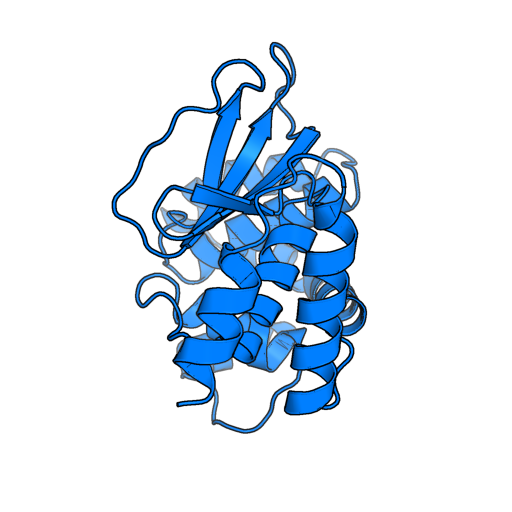92 O O . ASP A 1 87 ? 4.506 0.754 5.781 1.00 94.06 87 ASP A O 1
ATOM 696 N N . SER A 1 88 ? 5.690 2.322 6.875 1.00 94.25 88 SER A N 1
ATOM 697 C CA . SER A 1 88 ? 4.998 2.152 8.156 1.00 94.25 88 SER A CA 1
ATOM 698 C C . SER A 1 88 ? 3.485 2.338 8.029 1.00 94.25 88 SER A C 1
ATOM 700 O O . SER A 1 88 ? 2.719 1.576 8.623 1.00 94.25 88 SER A O 1
ATOM 702 N N . VAL A 1 89 ? 3.027 3.312 7.234 1.00 96.62 89 VAL A N 1
ATOM 703 C CA . VAL A 1 89 ? 1.594 3.539 6.974 1.00 96.62 89 VAL A CA 1
ATOM 704 C C . VAL A 1 89 ? 0.980 2.386 6.181 1.00 96.62 89 VAL A C 1
ATOM 706 O O . VAL A 1 89 ? -0.108 1.936 6.535 1.00 96.62 89 VAL A O 1
ATOM 709 N N . ILE A 1 90 ? 1.650 1.879 5.142 1.00 97.25 90 ILE A N 1
ATOM 710 C CA . ILE A 1 90 ? 1.157 0.755 4.331 1.00 97.25 90 ILE A CA 1
ATOM 711 C C . ILE A 1 90 ? 1.050 -0.519 5.179 1.00 97.25 90 ILE A C 1
ATOM 713 O O . ILE A 1 90 ? -0.001 -1.166 5.195 1.00 97.25 90 ILE A O 1
ATOM 717 N N . ARG A 1 91 ? 2.103 -0.857 5.928 1.00 95.94 91 ARG A N 1
ATOM 718 C CA . ARG A 1 91 ? 2.134 -2.016 6.833 1.00 95.94 91 ARG A CA 1
ATOM 719 C C . ARG A 1 91 ? 1.056 -1.915 7.913 1.00 95.94 91 ARG A C 1
ATOM 721 O O . ARG A 1 91 ? 0.288 -2.855 8.135 1.00 95.94 91 ARG A O 1
ATOM 728 N N . SER A 1 92 ? 0.903 -0.731 8.504 1.00 96.38 92 SER A N 1
ATOM 729 C CA . SER A 1 92 ? -0.156 -0.456 9.480 1.00 96.38 92 SER A CA 1
ATOM 730 C C . SER A 1 92 ? -1.558 -0.521 8.874 1.00 96.38 92 SER A C 1
ATOM 732 O O . SER A 1 92 ? -2.486 -0.977 9.539 1.00 96.38 92 SER A O 1
ATOM 734 N N . LEU A 1 93 ? -1.743 -0.095 7.621 1.00 97.81 93 LEU A N 1
ATOM 735 C CA . LEU A 1 93 ? -3.025 -0.162 6.916 1.00 97.81 93 LEU A CA 1
ATOM 736 C C . LEU A 1 93 ? -3.476 -1.613 6.720 1.00 97.81 93 LEU A C 1
ATOM 738 O O . LEU A 1 93 ? -4.635 -1.920 6.989 1.00 97.81 93 LEU A O 1
ATOM 742 N N . ILE A 1 94 ? -2.572 -2.510 6.318 1.00 97.31 94 ILE A N 1
ATOM 743 C CA . ILE A 1 94 ? -2.860 -3.949 6.179 1.00 97.31 94 ILE A CA 1
ATOM 744 C C . ILE A 1 94 ? -3.337 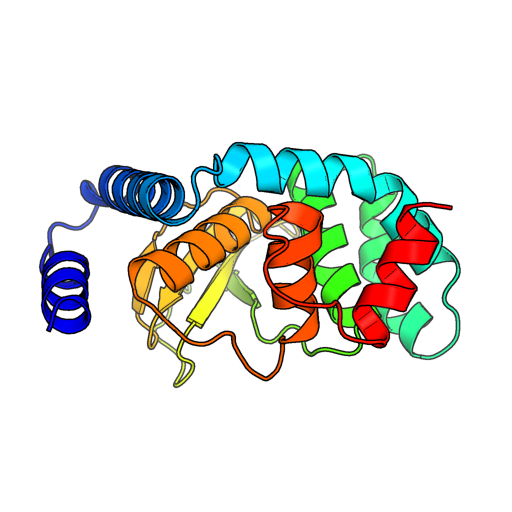-4.530 7.516 1.00 97.31 94 ILE A C 1
ATOM 746 O O . ILE A 1 94 ? -4.391 -5.168 7.589 1.00 97.31 94 ILE A O 1
ATOM 750 N N . LEU A 1 95 ? -2.629 -4.221 8.607 1.00 96.75 95 LEU A N 1
ATOM 751 C CA . LEU A 1 95 ? -3.023 -4.643 9.954 1.00 96.75 95 LEU A CA 1
ATOM 752 C C . LEU A 1 95 ? -4.366 -4.048 10.390 1.00 96.75 95 LEU A C 1
ATOM 754 O O . LEU A 1 95 ? -5.206 -4.758 10.945 1.00 96.75 95 LEU A O 1
ATOM 758 N N . TYR A 1 96 ? -4.594 -2.760 10.125 1.00 97.00 96 TYR A N 1
ATOM 759 C CA . TYR A 1 96 ? -5.846 -2.066 10.433 1.00 97.00 96 TYR A CA 1
ATOM 760 C C . TYR A 1 96 ? -7.038 -2.701 9.707 1.00 97.00 96 TYR A C 1
ATOM 762 O O . TYR A 1 96 ? -8.125 -2.847 10.271 1.00 97.00 96 TYR A O 1
ATOM 770 N N . LEU A 1 97 ? -6.825 -3.137 8.466 1.00 97.06 97 LEU A N 1
ATOM 771 C CA . LEU A 1 97 ? -7.797 -3.872 7.665 1.00 97.06 97 LEU A CA 1
ATOM 772 C C . LEU A 1 97 ? -7.924 -5.345 8.082 1.00 97.06 97 LEU A C 1
ATOM 774 O O . LEU A 1 97 ? -8.736 -6.067 7.505 1.00 97.06 97 LEU A O 1
ATOM 778 N N . GLY A 1 98 ? -7.221 -5.788 9.127 1.00 95.94 98 GLY A N 1
ATOM 779 C CA . GLY A 1 98 ? -7.275 -7.155 9.642 1.00 95.94 98 GLY A CA 1
ATOM 780 C C . GLY A 1 98 ? -6.725 -8.191 8.665 1.00 95.94 98 GLY A C 1
ATOM 781 O O . GLY A 1 98 ? -7.146 -9.345 8.716 1.00 95.94 98 GLY A O 1
ATOM 782 N N . GLU A 1 99 ? -5.841 -7.773 7.762 1.00 95.38 99 GLU A N 1
ATOM 783 C CA . GLU A 1 99 ? -5.200 -8.619 6.761 1.00 95.38 99 GLU A CA 1
ATOM 784 C C . GLU A 1 99 ? -3.783 -9.001 7.212 1.00 95.38 99 GLU A C 1
ATOM 786 O O . GLU A 1 99 ? -3.203 -8.396 8.121 1.00 95.38 99 GLU A O 1
ATOM 791 N N . LYS A 1 100 ? -3.242 -10.071 6.623 1.00 91.06 100 LYS A N 1
ATOM 792 C CA . LYS A 1 100 ? -1.891 -10.546 6.939 1.00 91.06 100 LYS A CA 1
ATOM 793 C C . LYS A 1 100 ? -0.866 -9.779 6.115 1.00 91.06 100 LYS A C 1
ATOM 795 O O . LYS A 1 100 ? -1.102 -9.499 4.947 1.00 91.06 100 LYS A O 1
ATOM 800 N N . GLN A 1 101 ? 0.297 -9.508 6.696 1.00 87.81 101 GLN A N 1
ATOM 801 C CA . GLN A 1 101 ? 1.393 -8.802 6.023 1.00 87.81 101 GLN A CA 1
ATOM 802 C C . GLN A 1 101 ? 2.238 -9.709 5.119 1.00 87.81 101 GLN A C 1
ATOM 804 O O . GLN A 1 101 ? 3.371 -9.372 4.799 1.00 87.81 101 GLN A O 1
ATOM 809 N N . ASP A 1 102 ? 1.668 -10.823 4.656 1.00 87.25 102 ASP A N 1
ATOM 810 C CA . ASP A 1 102 ? 2.355 -11.823 3.838 1.00 87.25 102 ASP A CA 1
ATOM 811 C C . ASP A 1 102 ? 2.779 -11.268 2.465 1.00 87.25 102 ASP A C 1
ATOM 813 O O . ASP A 1 102 ? 3.393 -11.991 1.695 1.00 87.25 102 ASP A O 1
ATOM 817 N N . LEU A 1 103 ? 2.462 -10.009 2.132 1.00 90.44 103 LEU A N 1
ATOM 818 C CA . LEU A 1 103 ? 2.996 -9.323 0.954 1.00 90.44 103 LEU A CA 1
ATOM 819 C C . LEU A 1 103 ? 4.496 -9.049 1.069 1.00 90.44 103 LEU A C 1
ATOM 821 O O . LEU A 1 103 ? 5.180 -9.077 0.052 1.00 90.44 103 LEU A O 1
ATOM 825 N N . PHE A 1 104 ? 4.980 -8.744 2.274 1.00 91.62 104 PHE A N 1
ATOM 826 C CA . PHE A 1 104 ? 6.357 -8.327 2.508 1.00 91.62 104 PHE A CA 1
ATOM 827 C C . PHE A 1 104 ? 7.186 -9.492 3.020 1.00 91.62 104 PHE A C 1
ATOM 829 O O . PHE A 1 104 ? 6.730 -10.274 3.856 1.00 91.62 104 PHE A O 1
ATOM 836 N N . GLU A 1 105 ? 8.407 -9.574 2.527 1.00 90.12 105 GLU A N 1
ATOM 837 C CA . GLU A 1 105 ? 9.405 -10.539 2.949 1.00 90.12 105 GLU A CA 1
ATOM 838 C C . GLU A 1 105 ? 10.705 -9.788 3.204 1.00 90.12 105 GLU A C 1
ATOM 840 O O . GLU A 1 105 ? 11.265 -9.195 2.288 1.00 90.12 105 GLU A O 1
ATOM 845 N N . ASP A 1 106 ? 11.133 -9.733 4.462 1.00 87.25 106 ASP A N 1
ATOM 846 C CA . ASP A 1 106 ? 12.352 -9.031 4.853 1.00 87.25 106 ASP A CA 1
ATOM 847 C C . ASP A 1 106 ? 13.576 -9.929 4.595 1.00 87.25 106 ASP A C 1
ATOM 849 O O . ASP A 1 106 ? 13.583 -11.107 4.956 1.00 87.25 106 ASP A O 1
ATOM 853 N N . CYS A 1 107 ? 14.611 -9.379 3.959 1.00 82.19 107 CYS A N 1
ATOM 854 C CA . CYS A 1 107 ? 15.814 -10.100 3.548 1.00 82.19 107 CYS A CA 1
ATOM 855 C C . CYS A 1 107 ? 17.066 -9.243 3.754 1.00 82.19 107 CYS A C 1
ATOM 857 O O . CYS A 1 107 ? 17.036 -8.031 3.548 1.00 82.19 107 CYS A O 1
ATOM 859 N N . LEU A 1 108 ? 18.181 -9.881 4.112 1.00 78.38 108 LEU A N 1
ATOM 860 C CA . LEU A 1 108 ? 19.496 -9.235 4.140 1.00 78.38 108 LEU A CA 1
ATOM 861 C C . LEU A 1 108 ? 20.085 -9.185 2.725 1.00 78.38 108 LEU A C 1
ATOM 863 O O . LEU A 1 108 ? 19.867 -10.114 1.943 1.00 78.38 108 LEU A O 1
ATOM 867 N N . GLU A 1 109 ? 20.848 -8.139 2.395 1.00 69.12 109 GLU A N 1
ATOM 868 C CA . GLU A 1 109 ? 21.485 -7.987 1.072 1.00 69.12 109 GLU A CA 1
ATOM 869 C C . GLU A 1 109 ? 22.261 -9.236 0.616 1.00 69.12 109 GLU A C 1
ATOM 871 O O . GLU A 1 109 ? 22.149 -9.632 -0.546 1.00 69.12 109 GLU A O 1
ATOM 876 N N . ASP A 1 110 ? 22.953 -9.904 1.543 1.00 65.25 110 ASP A N 1
ATOM 877 C CA . ASP A 1 110 ? 23.802 -11.076 1.280 1.00 65.25 110 ASP A CA 1
ATOM 878 C C . ASP A 1 110 ? 23.030 -12.405 1.176 1.00 65.25 110 ASP A C 1
ATOM 880 O O . ASP A 1 110 ? 23.619 -13.459 0.941 1.00 65.25 110 ASP A O 1
ATOM 884 N N . SER A 1 111 ? 21.712 -12.395 1.401 1.00 63.12 111 SER A N 1
ATOM 885 C CA . SER A 1 111 ? 20.886 -13.602 1.560 1.00 63.12 111 SER A CA 1
ATOM 886 C C . SER A 1 111 ? 19.668 -13.630 0.640 1.00 63.12 111 SER A C 1
ATOM 888 O O . SER A 1 111 ? 18.661 -14.238 0.997 1.00 63.12 111 SER A O 1
ATOM 890 N N . ARG A 1 112 ? 19.745 -13.004 -0.546 1.00 62.62 112 ARG A N 1
ATOM 891 C CA . ARG A 1 112 ? 18.702 -13.105 -1.587 1.00 62.62 112 ARG A CA 1
ATOM 892 C C . ARG A 1 112 ? 18.580 -14.557 -2.071 1.00 62.62 112 ARG A C 1
ATOM 894 O O . ARG A 1 112 ? 19.171 -14.936 -3.077 1.00 62.62 112 ARG A O 1
ATOM 901 N N . SER A 1 113 ? 17.869 -15.395 -1.324 1.00 54.31 113 SER A N 1
ATOM 902 C CA . SER A 1 113 ? 17.593 -16.780 -1.692 1.00 54.31 113 SER A CA 1
ATOM 903 C C . SER A 1 113 ? 16.275 -16.890 -2.444 1.00 54.31 113 SER A C 1
ATOM 905 O O . SER A 1 113 ? 15.301 -16.226 -2.091 1.00 54.31 113 SER A O 1
ATOM 907 N N . ASP A 1 114 ? 16.226 -17.809 -3.405 1.00 54.69 114 ASP A N 1
ATOM 908 C CA . ASP A 1 114 ? 14.982 -18.301 -3.991 1.00 54.69 114 ASP A CA 1
ATOM 909 C C . ASP A 1 114 ? 14.129 -18.980 -2.909 1.00 54.69 114 ASP A C 1
ATOM 911 O O . ASP A 1 114 ? 14.447 -20.078 -2.448 1.00 54.69 114 ASP A O 1
ATOM 915 N N . ALA A 1 115 ? 13.017 -18.355 -2.524 1.00 45.19 115 ALA A N 1
ATOM 916 C CA . ALA A 1 115 ? 11.926 -19.043 -1.847 1.00 45.19 115 ALA A CA 1
ATOM 917 C C . ALA A 1 115 ? 10.592 -18.307 -2.036 1.00 45.19 115 ALA A C 1
ATOM 919 O O . ALA A 1 115 ? 10.416 -17.173 -1.612 1.00 45.19 115 ALA A O 1
ATOM 920 N N . THR A 1 116 ? 9.621 -18.986 -2.653 1.00 50.22 116 THR A N 1
ATOM 921 C CA . THR A 1 116 ? 8.303 -19.339 -2.079 1.00 50.22 116 THR A CA 1
ATOM 922 C C . THR A 1 116 ? 7.276 -19.617 -3.186 1.00 50.22 116 THR A C 1
ATOM 924 O O . THR A 1 116 ? 7.259 -18.968 -4.226 1.00 50.22 116 THR A O 1
ATOM 927 N N . GLU A 1 117 ? 6.354 -20.554 -2.931 1.00 53.25 117 GLU A N 1
ATOM 928 C CA . GLU A 1 117 ? 5.201 -20.926 -3.784 1.00 53.25 117 GLU A CA 1
ATOM 929 C C . GLU A 1 117 ? 4.154 -19.798 -3.978 1.00 53.25 117 GLU A C 1
ATOM 931 O O . GLU A 1 117 ? 3.047 -20.030 -4.467 1.00 53.25 117 GLU A O 1
ATOM 936 N N . HIS A 1 118 ? 4.458 -18.565 -3.564 1.00 55.16 118 HIS A N 1
ATOM 937 C CA . HIS A 1 118 ? 3.523 -17.446 -3.609 1.00 55.16 118 HIS A CA 1
ATOM 938 C C . HIS A 1 118 ? 3.633 -16.694 -4.938 1.00 55.16 118 HIS A C 1
ATOM 940 O O . HIS A 1 118 ? 4.722 -16.408 -5.432 1.00 55.16 118 HIS A O 1
ATOM 946 N N . ILE A 1 119 ? 2.478 -16.331 -5.504 1.00 76.12 119 ILE A N 1
ATOM 947 C CA . ILE A 1 119 ? 2.416 -15.728 -6.840 1.00 76.12 119 ILE A CA 1
ATOM 948 C C . ILE A 1 119 ? 3.065 -14.339 -6.858 1.00 76.12 119 ILE A C 1
ATOM 950 O O . ILE A 1 119 ? 3.739 -14.048 -7.833 1.00 76.12 119 ILE A O 1
ATOM 954 N N . LEU A 1 120 ? 2.919 -13.501 -5.817 1.00 86.75 120 LEU A N 1
ATOM 955 C CA . LEU A 1 120 ? 3.412 -12.112 -5.806 1.00 86.75 120 LEU A CA 1
ATOM 956 C C . LEU A 1 120 ? 3.871 -11.653 -4.408 1.00 86.75 120 LEU A C 1
ATOM 958 O O . LEU A 1 120 ? 3.087 -11.730 -3.458 1.00 86.75 120 LEU A O 1
ATOM 962 N N . LYS A 1 121 ? 5.100 -11.131 -4.294 1.00 89.94 121 LYS A N 1
ATOM 963 C CA . LYS A 1 121 ? 5.713 -10.636 -3.043 1.00 89.94 121 LYS A CA 1
ATOM 964 C C . LYS A 1 121 ? 6.542 -9.366 -3.266 1.00 89.94 121 LYS A C 1
ATOM 966 O O . LYS A 1 121 ? 7.007 -9.098 -4.374 1.00 89.94 121 LYS A O 1
ATOM 971 N N . ILE A 1 122 ? 6.749 -8.613 -2.189 1.00 92.81 122 ILE A N 1
ATOM 972 C CA . ILE A 1 122 ? 7.713 -7.518 -2.085 1.00 92.81 122 ILE A CA 1
ATOM 973 C C . ILE A 1 122 ? 8.845 -7.988 -1.175 1.00 92.81 122 ILE A C 1
ATOM 975 O O . ILE A 1 122 ? 8.637 -8.164 0.024 1.00 92.81 122 ILE A O 1
ATOM 979 N N . LEU A 1 123 ? 10.033 -8.152 -1.745 1.00 91.12 123 LEU A N 1
ATOM 980 C CA . LEU A 1 123 ? 11.251 -8.338 -0.972 1.00 91.12 123 LEU A CA 1
ATOM 981 C C . LEU A 1 123 ? 11.668 -6.977 -0.411 1.00 91.12 123 LEU A C 1
ATOM 983 O O . LEU A 1 123 ? 11.818 -6.024 -1.174 1.00 91.12 123 LEU A O 1
ATOM 987 N N . VAL A 1 124 ? 11.828 -6.871 0.899 1.00 91.88 124 VAL A N 1
ATOM 988 C CA . VAL A 1 124 ? 12.270 -5.665 1.598 1.00 91.88 124 VAL A CA 1
ATOM 989 C C . VAL A 1 124 ? 13.698 -5.906 2.059 1.00 91.88 124 VAL A C 1
ATOM 991 O O . VAL A 1 124 ? 13.963 -6.809 2.848 1.00 91.88 124 VAL A O 1
ATOM 994 N N . VAL A 1 125 ? 14.626 -5.147 1.491 1.00 89.44 125 VAL A N 1
ATOM 995 C CA . VAL A 1 125 ? 16.060 -5.400 1.605 1.00 89.44 125 VAL A CA 1
ATOM 996 C C . VAL A 1 125 ? 16.634 -4.527 2.710 1.00 89.44 125 VAL A C 1
ATOM 998 O O . VAL A 1 125 ? 16.477 -3.306 2.672 1.00 89.44 125 VAL A O 1
ATOM 1001 N N . HIS A 1 126 ? 17.315 -5.154 3.665 1.00 87.94 126 HIS A N 1
ATOM 1002 C CA . HIS A 1 126 ? 18.006 -4.499 4.775 1.00 87.94 126 HIS A CA 1
ATOM 1003 C C . HIS A 1 126 ? 19.520 -4.647 4.617 1.00 87.94 126 HIS A C 1
ATOM 1005 O O . HIS A 1 126 ? 20.012 -5.708 4.212 1.00 87.94 126 HIS A O 1
ATOM 1011 N N . GLY A 1 127 ? 20.255 -3.589 4.956 1.00 83.44 127 GLY A N 1
ATOM 1012 C CA . GLY A 1 127 ? 21.712 -3.646 5.056 1.00 83.44 127 GLY A CA 1
ATOM 1013 C C . GLY A 1 127 ? 22.143 -4.526 6.232 1.00 83.44 127 GLY A C 1
ATOM 1014 O O . GLY A 1 127 ? 21.417 -4.662 7.214 1.00 83.44 127 GLY A O 1
ATOM 1015 N N . ALA A 1 128 ? 23.346 -5.103 6.169 1.00 74.88 128 ALA A N 1
ATOM 1016 C CA . ALA A 1 128 ? 23.835 -6.079 7.155 1.00 74.88 128 ALA A CA 1
ATOM 1017 C C . ALA A 1 128 ? 23.783 -5.608 8.626 1.00 74.88 128 ALA A C 1
ATOM 1019 O O . ALA A 1 128 ? 23.739 -6.437 9.531 1.00 74.88 128 ALA A O 1
ATOM 1020 N N . ASN A 1 129 ? 23.778 -4.292 8.866 1.00 74.69 129 ASN A N 1
ATOM 1021 C CA . ASN A 1 129 ? 23.680 -3.686 10.197 1.00 74.69 129 ASN A CA 1
ATOM 1022 C C . ASN A 1 129 ? 22.647 -2.544 10.258 1.00 74.69 129 ASN A C 1
ATOM 1024 O O . ASN A 1 129 ? 22.715 -1.711 11.161 1.00 74.69 129 ASN A O 1
ATOM 1028 N N . GLU A 1 130 ? 21.731 -2.466 9.291 1.00 73.62 130 GLU A N 1
ATOM 1029 C CA . GLU A 1 130 ? 20.712 -1.416 9.241 1.00 73.62 130 GLU A CA 1
ATOM 1030 C C . GLU A 1 130 ? 19.360 -1.978 9.690 1.00 73.62 130 GLU A C 1
ATOM 1032 O O . GLU A 1 130 ? 18.911 -3.010 9.199 1.00 73.62 130 GLU A O 1
ATOM 1037 N N . GLU A 1 131 ? 18.716 -1.311 10.654 1.00 74.62 131 GLU A N 1
ATOM 1038 C CA . GLU A 1 131 ? 17.353 -1.663 11.090 1.00 74.62 131 GLU A CA 1
ATOM 1039 C C . GLU A 1 131 ? 16.296 -1.226 10.061 1.00 74.62 131 GLU A C 1
ATOM 1041 O O . GLU A 1 131 ? 15.163 -1.722 10.048 1.00 74.62 131 GLU A O 1
ATOM 1046 N N . ASP A 1 132 ? 16.668 -0.268 9.214 1.00 82.62 132 ASP A N 1
ATOM 1047 C CA . ASP A 1 132 ? 15.796 0.326 8.223 1.00 82.62 132 ASP A CA 1
ATOM 1048 C C . ASP A 1 132 ? 16.081 -0.241 6.826 1.00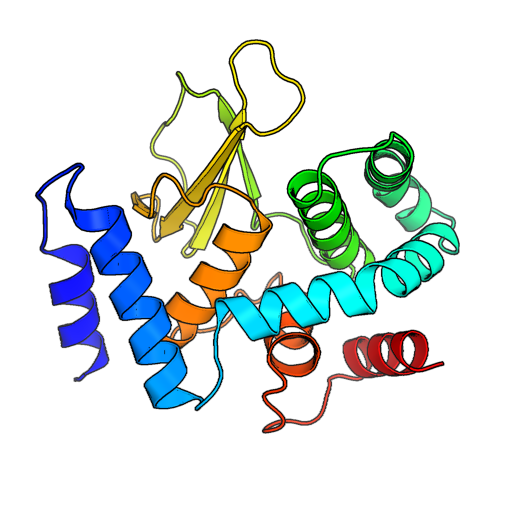 82.62 132 ASP A C 1
ATOM 1050 O O . ASP A 1 132 ? 17.234 -0.493 6.468 1.00 82.62 132 ASP A O 1
ATOM 1054 N N . PRO A 1 133 ? 15.031 -0.429 6.010 1.00 86.00 133 PRO A N 1
ATOM 1055 C CA . PRO A 1 133 ? 15.189 -0.996 4.685 1.00 86.00 133 PRO A CA 1
ATOM 1056 C C . PRO A 1 133 ? 15.882 -0.012 3.740 1.00 86.00 133 PRO A C 1
ATOM 1058 O O . PRO A 1 133 ? 15.493 1.155 3.637 1.00 86.00 133 PRO A O 1
ATOM 1061 N N . VAL A 1 134 ? 16.859 -0.523 2.993 1.00 88.62 134 VAL A N 1
ATOM 1062 C CA . VAL A 1 134 ? 17.657 0.232 2.014 1.00 88.62 134 VAL A CA 1
ATOM 1063 C C . VAL A 1 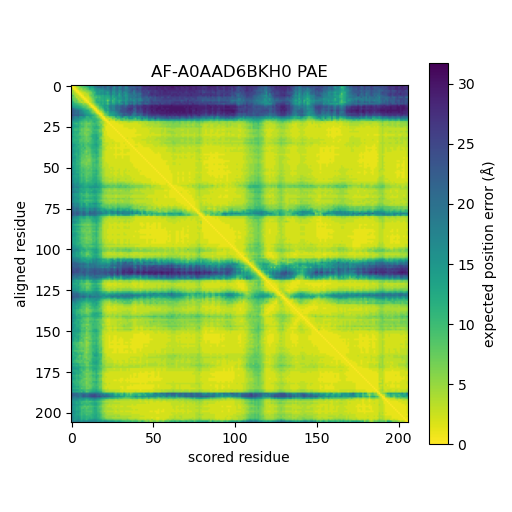134 ? 17.083 0.150 0.601 1.00 88.62 134 VAL A C 1
ATOM 1065 O O . VAL A 1 134 ? 17.284 1.056 -0.207 1.00 88.62 134 VAL A O 1
ATOM 1068 N N . ASP A 1 135 ? 16.343 -0.918 0.289 1.00 90.88 135 ASP A N 1
ATOM 1069 C CA . ASP A 1 135 ? 15.737 -1.131 -1.025 1.00 90.88 135 ASP A CA 1
ATOM 1070 C C . ASP A 1 135 ? 14.523 -2.074 -0.945 1.00 90.88 135 ASP A C 1
ATOM 1072 O O . ASP A 1 135 ? 14.227 -2.684 0.084 1.00 90.88 135 ASP A O 1
ATOM 1076 N N . ALA A 1 136 ? 13.795 -2.200 -2.052 1.00 92.62 136 ALA A N 1
ATOM 1077 C CA . ALA A 1 136 ? 12.751 -3.197 -2.221 1.00 92.62 136 ALA A CA 1
ATOM 1078 C C . ALA A 1 136 ? 12.799 -3.816 -3.622 1.00 92.62 136 ALA A C 1
ATOM 1080 O O . ALA A 1 136 ? 13.180 -3.163 -4.593 1.00 92.62 136 ALA A O 1
ATOM 1081 N N . ALA A 1 137 ? 12.331 -5.049 -3.760 1.00 90.56 137 ALA A N 1
ATOM 1082 C CA . ALA A 1 137 ? 12.192 -5.724 -5.042 1.00 90.56 137 ALA A CA 1
ATOM 1083 C C . ALA A 1 137 ? 10.841 -6.425 -5.168 1.00 90.56 137 ALA A C 1
ATOM 1085 O O . ALA A 1 137 ? 10.172 -6.701 -4.175 1.00 90.56 137 ALA A O 1
ATOM 1086 N N . LEU A 1 138 ? 10.430 -6.714 -6.402 1.00 90.00 138 LEU A N 1
ATOM 1087 C CA . LEU A 1 138 ? 9.235 -7.513 -6.663 1.00 90.00 138 LEU A CA 1
ATOM 1088 C C . LEU A 1 138 ? 9.607 -8.926 -7.067 1.00 90.00 138 LEU A C 1
ATOM 1090 O O . LEU A 1 138 ? 10.371 -9.118 -8.017 1.00 90.00 138 LEU A O 1
ATOM 1094 N N . LEU A 1 139 ? 8.990 -9.885 -6.385 1.00 86.25 139 LEU A N 1
ATOM 1095 C CA . LEU A 1 139 ? 9.048 -11.296 -6.725 1.00 86.25 139 LEU A CA 1
ATOM 1096 C C . LEU A 1 139 ? 7.712 -11.720 -7.338 1.00 86.25 139 LEU A C 1
ATOM 1098 O O . LEU A 1 139 ? 6.644 -11.372 -6.823 1.00 86.25 139 LEU A O 1
ATOM 1102 N N . LEU A 1 140 ? 7.773 -12.500 -8.412 1.00 84.12 140 LEU A N 1
ATOM 1103 C CA . LEU A 1 140 ? 6.625 -13.196 -8.978 1.00 84.12 140 LEU A CA 1
ATOM 1104 C C . LEU A 1 140 ? 6.981 -14.670 -9.178 1.00 84.12 140 LEU A C 1
ATOM 1106 O O . LEU A 1 140 ? 7.981 -14.971 -9.831 1.00 84.12 140 LEU A O 1
ATOM 1110 N N . GLU A 1 141 ? 6.165 -15.571 -8.627 1.00 82.44 141 GLU A N 1
ATOM 1111 C CA . GLU A 1 141 ? 6.414 -17.025 -8.643 1.00 82.44 141 GLU A CA 1
ATOM 1112 C C . GLU A 1 141 ? 7.827 -17.373 -8.133 1.00 82.44 141 GLU A C 1
ATOM 1114 O O . GLU A 1 141 ? 8.576 -18.114 -8.770 1.00 82.44 141 GLU A O 1
ATOM 1119 N N . GLY A 1 142 ? 8.228 -16.748 -7.023 1.00 76.56 142 GLY A N 1
ATOM 1120 C CA . GLY A 1 142 ? 9.554 -16.912 -6.420 1.00 76.56 142 GLY A CA 1
ATOM 1121 C C . GLY A 1 142 ? 10.710 -16.223 -7.156 1.00 76.56 142 GLY A C 1
ATOM 1122 O O . GLY A 1 142 ? 11.793 -16.142 -6.597 1.00 76.56 142 GLY A O 1
ATOM 1123 N N . ARG A 1 143 ? 10.506 -15.677 -8.365 1.00 78.75 143 ARG A N 1
ATOM 1124 C CA . ARG A 1 143 ? 11.568 -15.015 -9.142 1.00 78.75 143 ARG A CA 1
ATOM 1125 C C . ARG A 1 143 ? 11.553 -13.506 -8.980 1.00 78.75 143 ARG A C 1
ATOM 1127 O O . ARG A 1 143 ? 10.510 -12.875 -9.143 1.00 78.75 143 ARG A O 1
ATOM 1134 N N . GLU A 1 144 ? 12.723 -12.912 -8.777 1.00 82.62 144 GLU A N 1
ATOM 1135 C CA . GLU A 1 144 ? 12.886 -11.458 -8.771 1.00 82.62 144 GLU A CA 1
ATOM 1136 C C . GLU A 1 144 ? 12.695 -10.872 -10.178 1.00 82.62 144 GLU A C 1
ATOM 1138 O O . GLU A 1 144 ? 13.494 -11.082 -11.089 1.00 82.62 144 GLU A O 1
ATOM 1143 N N . ILE A 1 145 ? 11.600 -10.131 -10.370 1.00 83.62 145 ILE A N 1
ATOM 1144 C CA . ILE A 1 145 ? 11.219 -9.542 -11.664 1.00 83.62 145 ILE A CA 1
ATOM 1145 C C . ILE A 1 145 ? 11.548 -8.053 -11.761 1.00 83.62 145 ILE A C 1
ATOM 1147 O O . ILE A 1 145 ? 11.719 -7.525 -12.864 1.00 83.62 145 ILE A O 1
ATOM 1151 N N . MET A 1 146 ? 11.613 -7.364 -10.620 1.00 86.50 146 MET A N 1
ATOM 1152 C CA . MET A 1 146 ? 11.954 -5.946 -10.523 1.00 86.50 146 MET A CA 1
ATOM 1153 C C . MET A 1 146 ? 12.828 -5.716 -9.284 1.00 86.50 146 MET A C 1
ATOM 1155 O O . MET A 1 146 ? 12.289 -5.334 -8.244 1.00 86.50 146 MET A O 1
ATOM 1159 N N . PRO A 1 147 ? 14.156 -5.916 -9.388 1.00 87.25 147 PRO A N 1
ATOM 1160 C CA . PRO A 1 147 ? 15.102 -5.456 -8.365 1.00 87.25 147 PRO A CA 1
ATOM 1161 C C . PRO A 1 147 ? 15.043 -3.934 -8.233 1.00 87.25 147 PRO A C 1
ATOM 1163 O O . PRO A 1 147 ? 14.594 -3.281 -9.176 1.00 87.25 147 PRO A O 1
ATOM 1166 N N . GLY A 1 148 ? 15.538 -3.333 -7.148 1.00 88.19 148 GLY A N 1
ATOM 1167 C CA . GLY A 1 148 ? 15.863 -1.900 -7.126 1.00 88.19 148 GLY A CA 1
ATOM 1168 C C . GLY A 1 148 ? 14.667 -0.953 -7.201 1.00 88.19 148 GLY A C 1
ATOM 1169 O O . GLY A 1 148 ? 14.732 0.052 -7.919 1.00 88.19 148 GLY A O 1
ATOM 1170 N N . CYS A 1 149 ? 13.537 -1.289 -6.580 1.00 91.25 149 CYS A N 1
ATOM 1171 C CA . CYS A 1 149 ? 12.337 -0.446 -6.559 1.00 91.25 149 CYS A CA 1
ATOM 1172 C C . CYS A 1 149 ? 12.523 0.815 -5.700 1.00 91.25 149 CYS A C 1
ATOM 1174 O O . CYS A 1 149 ? 11.756 1.769 -5.849 1.00 91.25 149 CYS A O 1
ATOM 1176 N N . GLY A 1 150 ? 13.529 0.845 -4.827 1.00 91.81 150 GLY A N 1
ATOM 1177 C CA . GLY A 1 150 ? 13.929 1.976 -3.996 1.00 91.81 150 GLY A CA 1
ATOM 1178 C C . GLY A 1 150 ? 13.113 2.153 -2.717 1.00 91.81 150 GLY A C 1
ATOM 1179 O O . GLY A 1 150 ? 13.641 2.665 -1.744 1.00 91.81 150 GLY A O 1
ATOM 1180 N N . SER A 1 151 ? 11.834 1.766 -2.690 1.00 93.81 151 SER A N 1
ATOM 1181 C CA . SER A 1 151 ? 11.056 1.729 -1.446 1.00 93.81 151 SER A CA 1
ATOM 1182 C C . SER A 1 151 ? 9.870 0.777 -1.530 1.00 93.81 151 SER A C 1
ATOM 1184 O O . SER A 1 151 ? 9.352 0.498 -2.618 1.00 93.81 151 SER A O 1
ATOM 1186 N N . THR A 1 152 ? 9.380 0.333 -0.372 1.00 94.38 152 THR A N 1
ATOM 1187 C CA . THR A 1 152 ? 8.168 -0.490 -0.258 1.00 94.38 152 THR A CA 1
ATOM 1188 C C . THR A 1 152 ? 6.969 0.159 -0.946 1.00 94.38 152 THR A C 1
ATOM 1190 O O . THR A 1 152 ? 6.203 -0.505 -1.640 1.00 94.38 152 THR A O 1
ATOM 1193 N N . ALA A 1 153 ? 6.815 1.478 -0.812 1.00 96.62 153 ALA A N 1
ATOM 1194 C CA . ALA A 1 153 ? 5.718 2.202 -1.444 1.00 96.62 153 ALA A CA 1
ATOM 1195 C C . ALA A 1 153 ? 5.805 2.147 -2.976 1.00 96.62 153 ALA A C 1
ATOM 1197 O O . ALA A 1 153 ? 4.801 1.889 -3.636 1.00 96.62 153 ALA A O 1
ATOM 1198 N N . LYS A 1 154 ? 7.003 2.325 -3.551 1.00 96.31 154 LYS A N 1
ATOM 1199 C CA . LYS A 1 154 ? 7.218 2.196 -5.002 1.00 96.31 154 LYS A CA 1
ATOM 1200 C C . LYS A 1 154 ? 6.973 0.765 -5.477 1.00 96.31 154 LYS A C 1
ATOM 1202 O O . LYS A 1 154 ? 6.364 0.577 -6.530 1.00 96.31 154 LYS A O 1
ATOM 1207 N N . ALA A 1 155 ? 7.380 -0.230 -4.691 1.00 96.00 155 ALA A N 1
ATOM 1208 C CA . ALA A 1 155 ? 7.104 -1.637 -4.961 1.00 96.00 155 ALA A CA 1
ATOM 1209 C C . ALA A 1 155 ? 5.586 -1.931 -4.975 1.00 96.00 155 ALA A C 1
ATOM 1211 O O . ALA A 1 155 ? 5.089 -2.508 -5.942 1.00 96.00 155 ALA A O 1
ATOM 1212 N N . CYS A 1 156 ? 4.819 -1.443 -3.990 1.00 97.31 156 CYS A N 1
ATOM 1213 C CA . CYS A 1 156 ? 3.350 -1.530 -3.979 1.00 97.31 156 CYS A CA 1
ATOM 1214 C C . CYS A 1 156 ? 2.718 -0.894 -5.227 1.00 97.31 156 CYS A C 1
ATOM 1216 O O . CYS A 1 156 ? 1.814 -1.472 -5.836 1.00 97.31 156 CYS A O 1
ATOM 1218 N N . THR A 1 157 ? 3.212 0.272 -5.647 1.00 97.31 157 THR A N 1
ATOM 1219 C CA . THR A 1 157 ? 2.735 0.936 -6.864 1.00 97.31 157 THR A CA 1
ATOM 1220 C C . THR A 1 157 ? 3.009 0.098 -8.115 1.00 97.31 157 THR A C 1
ATOM 1222 O O . THR A 1 157 ? 2.131 -0.071 -8.962 1.00 97.31 157 THR A O 1
ATOM 1225 N N . LEU A 1 158 ? 4.212 -0.463 -8.240 1.00 95.88 158 LEU A N 1
ATOM 1226 C CA . LEU A 1 158 ? 4.581 -1.316 -9.371 1.00 95.88 158 LEU A CA 1
ATOM 1227 C C . LEU A 1 158 ? 3.771 -2.617 -9.403 1.00 95.88 158 LEU A C 1
ATOM 1229 O O . LEU A 1 158 ? 3.404 -3.061 -10.488 1.00 95.88 1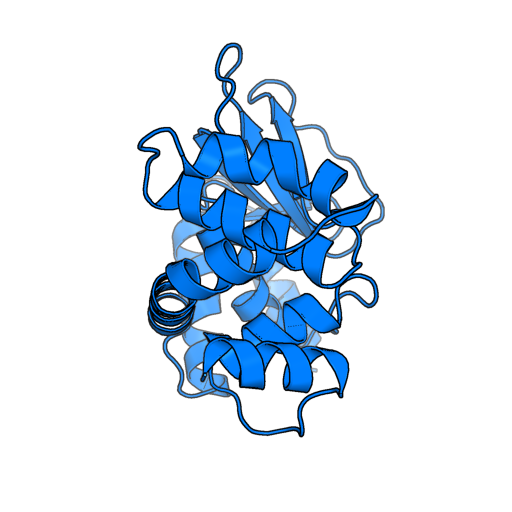58 LEU A O 1
ATOM 1233 N N . ILE A 1 159 ? 3.417 -3.176 -8.243 1.00 95.06 159 ILE A N 1
ATOM 1234 C CA . ILE A 1 159 ? 2.483 -4.303 -8.133 1.00 95.06 159 ILE A CA 1
ATOM 1235 C C . ILE A 1 159 ? 1.116 -3.957 -8.730 1.00 95.06 159 ILE A C 1
ATOM 1237 O O . ILE A 1 159 ? 0.578 -4.745 -9.508 1.00 95.06 159 ILE A O 1
ATOM 1241 N N . MET A 1 160 ? 0.565 -2.778 -8.423 1.00 96.19 160 MET A N 1
ATOM 1242 C CA . MET A 1 160 ? -0.699 -2.339 -9.023 1.00 96.19 160 MET A CA 1
ATOM 1243 C C . MET A 1 160 ? -0.578 -2.253 -10.544 1.00 96.19 160 MET A C 1
ATOM 1245 O O . MET A 1 160 ? -1.434 -2.765 -11.260 1.00 96.19 160 MET A O 1
ATOM 1249 N N . GLY A 1 161 ? 0.518 -1.687 -11.050 1.00 94.75 161 GLY A N 1
ATOM 1250 C CA . GLY A 1 161 ? 0.786 -1.664 -12.485 1.00 94.75 161 GLY A CA 1
ATOM 1251 C C . GLY A 1 161 ? 0.862 -3.061 -13.105 1.00 94.75 161 GLY A C 1
ATOM 1252 O O . GLY A 1 161 ? 0.233 -3.310 -14.131 1.00 94.75 161 GLY A O 1
ATOM 1253 N N . LEU A 1 162 ? 1.598 -3.977 -12.471 1.00 92.06 162 LEU A N 1
ATOM 1254 C CA . LEU A 1 162 ? 1.799 -5.348 -12.941 1.00 92.06 162 LEU A CA 1
ATOM 1255 C C . LEU A 1 162 ? 0.477 -6.110 -13.041 1.00 92.06 162 LEU A C 1
ATOM 1257 O O . LEU A 1 162 ? 0.218 -6.767 -14.045 1.00 92.06 162 LEU A O 1
ATOM 1261 N N . ILE A 1 163 ? -0.376 -5.988 -12.023 1.00 92.12 163 ILE A N 1
ATOM 1262 C CA . ILE A 1 163 ? -1.673 -6.665 -11.988 1.00 92.12 163 ILE A CA 1
ATOM 1263 C C . ILE A 1 163 ? -2.564 -6.215 -13.149 1.00 92.12 163 ILE A C 1
ATOM 1265 O O . ILE A 1 163 ? -3.180 -7.057 -13.796 1.00 92.12 163 ILE A O 1
ATOM 1269 N N . TYR A 1 164 ? -2.593 -4.919 -13.465 1.00 92.00 164 TYR A N 1
ATOM 1270 C CA . TYR A 1 164 ? -3.368 -4.411 -14.602 1.00 92.00 164 TYR A CA 1
ATOM 1271 C C . TYR A 1 164 ? -2.734 -4.786 -15.945 1.00 92.00 164 TYR A C 1
ATOM 1273 O O . TYR A 1 164 ? -3.442 -5.227 -16.847 1.00 92.00 164 TYR A O 1
ATOM 1281 N N . ALA A 1 165 ? -1.412 -4.659 -16.076 1.00 88.69 165 ALA A N 1
ATOM 1282 C CA . ALA A 1 165 ? -0.698 -4.974 -17.313 1.00 88.69 165 ALA A CA 1
ATOM 1283 C C . ALA A 1 165 ? -0.800 -6.463 -17.691 1.00 88.69 165 ALA A C 1
ATOM 1285 O O . ALA A 1 165 ? -0.881 -6.799 -18.871 1.00 88.69 165 ALA A O 1
ATOM 1286 N N . LEU A 1 166 ? -0.820 -7.356 -16.696 1.00 84.50 166 LEU A N 1
ATOM 1287 C CA . LEU A 1 166 ? -0.888 -8.807 -16.892 1.00 84.50 166 LEU A CA 1
ATOM 1288 C C . LEU A 1 166 ? -2.286 -9.399 -16.656 1.00 84.50 166 LEU A C 1
ATOM 1290 O O . LEU A 1 166 ? -2.464 -10.607 -16.810 1.00 84.50 166 LEU A O 1
ATOM 1294 N N . ASN A 1 167 ? -3.279 -8.569 -16.320 1.00 87.62 167 ASN A N 1
ATOM 1295 C CA . ASN A 1 167 ? -4.641 -8.988 -15.977 1.00 87.62 167 ASN A CA 1
ATOM 1296 C C . ASN A 1 167 ? -4.673 -10.081 -14.885 1.00 87.62 167 ASN A C 1
ATOM 1298 O O . ASN A 1 167 ? -5.315 -11.123 -15.037 1.00 87.62 167 ASN A O 1
ATOM 1302 N N . LEU A 1 168 ? -3.930 -9.856 -13.799 1.00 88.25 168 LEU A N 1
ATOM 1303 C CA . LEU A 1 168 ? -3.870 -10.762 -12.650 1.00 88.25 168 LEU A CA 1
ATOM 1304 C C . LEU A 1 168 ? -5.047 -10.518 -11.697 1.00 88.25 168 LEU A C 1
ATOM 1306 O O . LEU A 1 168 ? -5.626 -9.433 -11.645 1.00 88.25 168 LEU A O 1
ATOM 1310 N N . ALA A 1 169 ? -5.376 -11.525 -10.893 1.00 89.38 169 ALA A N 1
ATOM 1311 C CA . ALA A 1 169 ? -6.282 -11.341 -9.766 1.00 89.38 169 ALA A CA 1
ATOM 1312 C C . ALA A 1 169 ? -5.549 -10.690 -8.582 1.00 89.38 169 ALA A C 1
ATOM 1314 O O . ALA A 1 169 ? -4.354 -10.914 -8.378 1.00 89.38 169 ALA A O 1
ATOM 1315 N N . TYR A 1 170 ? -6.273 -9.922 -7.762 1.00 90.81 170 TYR A N 1
ATOM 1316 C CA . TYR A 1 170 ? -5.728 -9.450 -6.489 1.00 90.81 170 TYR A CA 1
ATOM 1317 C C . TYR A 1 170 ? -5.496 -10.619 -5.523 1.00 90.81 170 TYR A C 1
ATOM 1319 O O . TYR A 1 170 ? -6.324 -11.535 -5.473 1.00 90.81 170 TYR A O 1
ATOM 1327 N N . PRO A 1 171 ? -4.420 -10.581 -4.713 1.00 88.81 171 PRO A N 1
ATOM 1328 C CA . PRO A 1 171 ? -4.209 -11.565 -3.662 1.00 88.81 171 PRO A CA 1
ATOM 1329 C C . PRO A 1 171 ? -5.419 -11.611 -2.711 1.00 88.81 171 PRO A C 1
ATOM 1331 O O . PRO A 1 171 ? -5.775 -10.586 -2.120 1.00 88.81 171 PRO A O 1
ATOM 1334 N N . PRO A 1 172 ? -6.065 -12.776 -2.519 1.00 88.94 172 PRO A N 1
ATOM 1335 C CA . PRO A 1 172 ? -7.311 -12.867 -1.753 1.00 88.94 172 PRO A CA 1
ATOM 1336 C C . PRO A 1 172 ? -7.128 -12.526 -0.268 1.00 88.94 172 PRO A C 1
ATOM 1338 O O . PRO A 1 172 ? -8.065 -12.064 0.382 1.00 88.94 172 PRO A O 1
ATOM 1341 N N . THR A 1 173 ? -5.918 -12.719 0.261 1.00 90.56 173 THR A N 1
ATOM 1342 C CA . THR A 1 173 ? -5.529 -12.391 1.640 1.00 90.56 173 THR A CA 1
ATOM 1343 C C . THR A 1 173 ? -5.398 -10.889 1.901 1.00 90.56 173 THR A C 1
ATOM 1345 O O . THR A 1 173 ? -5.380 -10.493 3.064 1.00 90.56 173 THR A O 1
ATOM 1348 N N . LEU A 1 174 ? -5.322 -10.074 0.841 1.00 94.00 174 LEU A N 1
ATOM 1349 C CA . LEU A 1 174 ? -5.109 -8.621 0.875 1.00 94.00 174 LEU A CA 1
ATOM 1350 C C . LEU A 1 174 ? -6.207 -7.857 0.117 1.00 94.00 174 LEU A C 1
ATOM 1352 O O . LEU A 1 174 ? -6.007 -6.731 -0.344 1.00 94.00 174 LEU A O 1
ATOM 1356 N N . ARG A 1 175 ? -7.372 -8.482 -0.073 1.00 94.56 175 ARG A N 1
ATOM 1357 C CA . ARG A 1 175 ? -8.471 -7.940 -0.883 1.00 94.56 175 ARG A CA 1
ATOM 1358 C C . ARG A 1 175 ? -8.850 -6.503 -0.509 1.00 94.56 175 ARG A C 1
ATOM 1360 O O . ARG A 1 175 ? -9.166 -5.720 -1.400 1.00 94.56 175 ARG A O 1
ATOM 1367 N N . TYR A 1 176 ? -8.823 -6.145 0.775 1.00 97.31 176 TYR A N 1
ATOM 1368 C CA . TYR A 1 176 ? -9.197 -4.814 1.243 1.00 97.31 176 TYR A CA 1
ATOM 1369 C C . TYR A 1 176 ? -8.068 -3.808 1.032 1.00 97.31 176 TYR A C 1
ATOM 1371 O O . TYR A 1 176 ? -8.341 -2.678 0.634 1.00 97.31 176 TYR A O 1
ATOM 1379 N N . THR A 1 177 ? -6.809 -4.193 1.248 1.00 97.44 177 THR A N 1
ATOM 1380 C CA . THR A 1 177 ? -5.654 -3.344 0.931 1.00 97.44 177 THR A CA 1
ATOM 1381 C C . THR A 1 177 ? -5.604 -3.017 -0.559 1.00 97.44 177 THR A C 1
ATOM 1383 O O . THR A 1 177 ? -5.484 -1.846 -0.918 1.00 97.44 177 THR A O 1
ATOM 1386 N N . PHE A 1 178 ? -5.773 -4.012 -1.432 1.00 95.94 178 PHE A N 1
ATOM 1387 C CA . PHE A 1 178 ? -5.809 -3.781 -2.879 1.00 95.94 178 PHE A CA 1
ATOM 1388 C C . PHE A 1 178 ? -7.033 -2.964 -3.311 1.00 95.94 178 PHE A C 1
ATOM 1390 O O . PHE A 1 178 ? -6.918 -2.126 -4.204 1.00 95.94 178 PHE A O 1
ATOM 1397 N N . GLU A 1 179 ? -8.179 -3.119 -2.642 1.00 96.69 179 GLU A N 1
ATOM 1398 C CA . GLU A 1 179 ? -9.338 -2.249 -2.859 1.00 96.69 179 GLU A CA 1
ATOM 1399 C C . GLU A 1 179 ? -9.049 -0.788 -2.463 1.00 96.69 179 GLU A C 1
ATOM 1401 O O . GLU A 1 179 ? -9.429 0.126 -3.199 1.00 96.69 179 GLU A O 1
ATOM 1406 N N . VAL A 1 180 ? -8.339 -0.543 -1.352 1.00 97.62 180 VAL A N 1
ATOM 1407 C CA . VAL A 1 180 ? -7.885 0.806 -0.961 1.00 97.62 180 VAL A CA 1
ATOM 1408 C C . VAL A 1 180 ? -6.938 1.386 -2.008 1.00 97.62 180 VAL A C 1
ATOM 1410 O O . VAL A 1 180 ? -7.135 2.520 -2.444 1.00 97.62 180 VAL A O 1
ATOM 1413 N N . PHE A 1 181 ? -5.947 0.614 -2.453 1.00 97.50 181 PHE A N 1
ATOM 1414 C CA . PHE A 1 181 ? -5.004 1.049 -3.484 1.00 97.50 181 PHE A CA 1
ATOM 1415 C C . PHE A 1 181 ? -5.723 1.412 -4.783 1.00 97.50 181 PHE A C 1
ATOM 1417 O O . PHE A 1 181 ? -5.506 2.487 -5.337 1.00 97.50 181 PHE A O 1
ATOM 1424 N N . GLN A 1 182 ? -6.626 0.551 -5.244 1.00 96.38 182 GLN A N 1
ATOM 1425 C CA . GLN A 1 182 ? -7.384 0.766 -6.469 1.00 96.38 182 GLN A CA 1
ATOM 1426 C C . GLN A 1 182 ? -8.302 1.991 -6.378 1.00 96.38 182 GLN A C 1
ATOM 1428 O O . GLN A 1 182 ? -8.288 2.848 -7.260 1.00 96.38 182 GLN A O 1
ATOM 1433 N N . LYS A 1 183 ? -9.134 2.068 -5.341 1.00 95.25 183 LYS A N 1
ATOM 1434 C CA . LYS A 1 183 ? -10.255 3.015 -5.321 1.00 95.25 183 LYS A CA 1
ATOM 1435 C C . LYS A 1 183 ? -9.906 4.315 -4.619 1.00 95.25 183 LYS A C 1
ATOM 1437 O O . LYS A 1 183 ? -10.271 5.379 -5.094 1.00 95.25 183 LYS A O 1
ATOM 1442 N N . LEU A 1 184 ? -9.168 4.253 -3.513 1.00 96.06 184 LEU A N 1
ATOM 1443 C CA . LEU A 1 184 ? -8.825 5.456 -2.753 1.00 96.06 184 LEU A CA 1
ATOM 1444 C C . LEU A 1 184 ? -7.531 6.095 -3.256 1.00 96.06 184 LEU A C 1
ATOM 1446 O O . LEU A 1 184 ? -7.450 7.322 -3.322 1.00 96.06 184 LEU A O 1
ATOM 1450 N N . PHE A 1 185 ? -6.523 5.288 -3.610 1.00 97.31 185 PHE A N 1
ATOM 1451 C CA . PHE A 1 185 ? -5.230 5.832 -4.040 1.00 97.31 185 PHE A CA 1
ATOM 1452 C C . PHE A 1 185 ? -5.148 6.089 -5.546 1.00 97.31 185 PHE A C 1
ATOM 1454 O O . PHE A 1 185 ? -4.561 7.085 -5.959 1.00 97.31 185 PHE A O 1
ATOM 1461 N N . LEU A 1 186 ? -5.761 5.237 -6.369 1.00 96.94 186 LEU A N 1
ATOM 1462 C CA . LEU A 1 186 ? -5.753 5.391 -7.829 1.00 96.94 186 LEU A CA 1
ATOM 1463 C C . LEU A 1 186 ? -7.052 5.987 -8.391 1.00 96.94 186 LEU A C 1
ATOM 1465 O O . LEU A 1 186 ? -7.075 6.339 -9.566 1.00 96.94 186 LEU A O 1
ATOM 1469 N N . GLY A 1 187 ? -8.102 6.142 -7.575 1.00 93.50 187 GLY A N 1
ATOM 1470 C CA . GLY A 1 187 ? -9.360 6.773 -7.997 1.00 93.50 187 GLY A CA 1
ATOM 1471 C C . GLY A 1 187 ? -10.111 5.994 -9.080 1.00 93.50 187 GLY A C 1
ATOM 1472 O O . GLY A 1 187 ? -10.772 6.587 -9.926 1.00 93.50 187 GLY A O 1
ATOM 1473 N N . LEU A 1 188 ? -9.959 4.667 -9.120 1.00 91.94 188 LEU A N 1
ATOM 1474 C CA . LEU A 1 188 ? -10.615 3.828 -10.121 1.00 91.94 188 LEU A CA 1
ATOM 1475 C C . LEU A 1 188 ? -12.038 3.477 -9.651 1.00 91.94 188 LEU A C 1
ATOM 1477 O O . LEU A 1 188 ? -12.263 2.456 -9.000 1.00 91.94 188 LEU A O 1
ATOM 1481 N N . ASP A 1 189 ? -13.002 4.335 -9.993 1.00 68.69 189 ASP A N 1
ATOM 1482 C CA . ASP A 1 189 ? -14.372 4.369 -9.442 1.00 68.69 189 ASP A CA 1
ATOM 1483 C C . ASP A 1 189 ? -15.369 3.352 -10.045 1.00 68.69 189 ASP A C 1
ATOM 1485 O O . ASP A 1 189 ? -16.585 3.495 -9.928 1.00 68.69 189 ASP A O 1
ATOM 1489 N N . GLY A 1 190 ? -14.887 2.277 -10.672 1.00 65.94 190 GLY A N 1
ATOM 1490 C CA . GLY A 1 190 ? -15.751 1.338 -11.403 1.00 65.94 190 GLY A CA 1
ATOM 1491 C C . GLY A 1 190 ? -16.641 0.429 -10.538 1.00 65.94 190 GLY A C 1
ATOM 1492 O O . GLY A 1 190 ? -17.554 -0.201 -11.067 1.00 65.94 190 GLY A O 1
ATOM 1493 N N . ILE A 1 191 ? -16.381 0.301 -9.227 1.00 68.75 191 ILE A N 1
ATOM 1494 C CA . ILE A 1 191 ? -17.059 -0.676 -8.351 1.00 68.75 191 ILE A CA 1
ATOM 1495 C C . ILE A 1 191 ? -17.310 -0.081 -6.960 1.00 68.75 191 ILE A C 1
ATOM 1497 O O . ILE A 1 191 ? -16.397 0.450 -6.327 1.00 68.75 191 ILE A O 1
ATOM 1501 N N . LYS A 1 192 ? -18.522 -0.278 -6.421 1.00 87.50 192 LYS A N 1
ATOM 1502 C CA . LYS A 1 192 ? -18.900 0.095 -5.044 1.00 87.50 192 LYS A CA 1
ATOM 1503 C C . LYS A 1 192 ? -17.891 -0.427 -4.011 1.00 87.50 192 LYS A C 1
ATOM 1505 O O . LYS A 1 192 ? -17.431 -1.563 -4.117 1.00 87.50 192 LYS A O 1
ATOM 1510 N N . LEU A 1 193 ? -17.537 0.398 -3.024 1.00 93.69 193 LEU A N 1
ATOM 1511 C CA . LEU A 1 193 ? -16.646 0.001 -1.929 1.00 93.69 193 LEU A CA 1
ATOM 1512 C C . LEU A 1 193 ? -17.282 -1.111 -1.086 1.00 93.69 193 LEU A C 1
ATOM 1514 O O . LEU A 1 193 ? -18.480 -1.067 -0.786 1.00 93.69 193 LEU A O 1
ATOM 1518 N N . THR A 1 194 ? -16.486 -2.091 -0.658 1.00 95.12 194 THR A N 1
ATOM 1519 C CA . THR A 1 194 ? -16.934 -3.039 0.368 1.00 95.12 194 THR A CA 1
ATOM 1520 C C . THR A 1 194 ? -17.274 -2.288 1.659 1.00 95.12 194 THR A C 1
ATOM 1522 O O . THR A 1 194 ? -16.681 -1.242 1.929 1.00 95.12 194 THR A O 1
ATOM 1525 N N . PRO A 1 195 ? -18.179 -2.801 2.518 1.00 96.44 195 PRO A N 1
ATOM 1526 C CA . PRO A 1 195 ? -18.550 -2.114 3.760 1.00 96.44 195 PRO A CA 1
ATOM 1527 C C . PRO A 1 195 ? -17.346 -1.741 4.636 1.00 96.44 195 PRO A C 1
ATOM 1529 O O . PRO A 1 195 ? -17.332 -0.686 5.265 1.00 96.44 195 PRO A O 1
ATOM 1532 N N . LYS A 1 196 ? -16.304 -2.583 4.629 1.00 95.94 196 LYS A N 1
ATOM 1533 C CA . LYS A 1 196 ? -15.073 -2.357 5.387 1.00 95.94 196 LYS A CA 1
ATOM 1534 C C . LYS A 1 196 ? -14.272 -1.169 4.854 1.00 95.94 196 LYS A C 1
ATOM 1536 O O . LYS A 1 196 ? -13.890 -0.300 5.635 1.00 95.94 196 LYS A O 1
ATOM 1541 N N . VAL A 1 197 ? -14.050 -1.105 3.541 1.00 96.75 197 VAL A N 1
ATOM 1542 C CA . VAL A 1 197 ? -13.319 0.013 2.927 1.00 96.75 197 VAL A CA 1
ATOM 1543 C C . VAL A 1 197 ? -14.178 1.276 2.888 1.00 96.75 197 VAL A C 1
ATOM 1545 O O . VAL A 1 197 ? -13.656 2.367 3.076 1.00 96.75 197 VAL A O 1
ATOM 1548 N N . GLN A 1 198 ? -15.501 1.152 2.762 1.00 96.19 198 GLN A N 1
ATOM 1549 C CA . GLN A 1 198 ? -16.426 2.277 2.889 1.00 96.19 198 GLN A CA 1
ATOM 1550 C C . GLN A 1 198 ? -16.334 2.924 4.276 1.00 96.19 198 GLN A C 1
ATOM 1552 O O . GLN A 1 198 ? -16.252 4.146 4.368 1.00 96.19 198 GLN A O 1
ATOM 1557 N N . ALA A 1 199 ? -16.304 2.125 5.348 1.00 96.06 199 ALA A N 1
ATOM 1558 C CA . ALA A 1 199 ? -16.128 2.640 6.703 1.00 96.06 199 ALA A CA 1
ATOM 1559 C C . ALA A 1 199 ? -14.779 3.359 6.867 1.00 96.06 199 ALA A C 1
ATOM 1561 O O . ALA A 1 199 ? -14.720 4.422 7.480 1.00 96.06 199 ALA A O 1
ATOM 1562 N N . LEU A 1 200 ? -13.699 2.820 6.288 1.00 97.12 200 LEU A N 1
ATOM 1563 C CA . LEU A 1 200 ? -12.409 3.511 6.256 1.00 97.12 200 LEU A CA 1
ATOM 1564 C C . LEU A 1 200 ? -12.504 4.835 5.482 1.00 97.12 200 LEU A C 1
ATOM 1566 O O . LEU A 1 200 ? -12.083 5.861 6.000 1.00 97.12 200 LEU A O 1
ATOM 1570 N N . ASN A 1 201 ? -13.093 4.831 4.285 1.00 95.62 201 ASN A N 1
ATOM 1571 C CA . ASN A 1 201 ? -13.210 6.012 3.431 1.00 95.62 201 ASN A CA 1
ATOM 1572 C C . ASN A 1 201 ? -13.972 7.151 4.124 1.00 95.62 201 ASN A C 1
ATOM 1574 O O . ASN A 1 201 ? -13.513 8.286 4.116 1.00 95.62 201 ASN A O 1
ATOM 1578 N N . VAL A 1 202 ? -15.088 6.850 4.798 1.00 96.19 202 VAL A N 1
ATOM 1579 C CA . VAL A 1 202 ? -15.842 7.854 5.572 1.00 96.19 202 VAL A CA 1
ATOM 1580 C C . VAL A 1 202 ? -14.960 8.498 6.644 1.00 96.19 202 VAL A C 1
ATOM 1582 O O . VAL A 1 202 ? -14.921 9.720 6.737 1.00 96.19 202 VAL A O 1
ATOM 1585 N N . ASN A 1 203 ? -14.188 7.699 7.384 1.00 95.19 203 ASN A N 1
ATOM 1586 C CA . ASN A 1 203 ? -13.260 8.202 8.402 1.00 95.19 203 ASN A CA 1
ATOM 1587 C C . ASN A 1 203 ? -12.064 8.981 7.817 1.00 95.19 203 ASN A C 1
ATOM 1589 O O . ASN A 1 203 ? -11.458 9.803 8.498 1.00 95.19 203 ASN A O 1
ATOM 1593 N N . LEU A 1 204 ? -11.682 8.712 6.565 1.00 94.19 204 LEU A N 1
ATOM 1594 C CA . LEU A 1 204 ? -10.650 9.475 5.857 1.00 94.19 204 LEU A CA 1
ATOM 1595 C C . LEU A 1 204 ? -11.185 10.792 5.282 1.00 94.19 204 LEU A C 1
ATOM 1597 O O . LEU A 1 204 ? -10.400 11.684 4.965 1.00 94.19 204 LEU A O 1
ATOM 1601 N N . LEU A 1 205 ? -12.498 10.942 5.136 1.00 91.50 205 LEU A N 1
ATOM 1602 C CA . LEU A 1 205 ? -13.121 12.149 4.594 1.00 91.50 205 LEU A CA 1
ATOM 1603 C C . LEU A 1 205 ? -13.696 13.065 5.679 1.00 91.50 205 LEU A C 1
ATOM 1605 O O . LEU A 1 205 ? -13.720 14.272 5.454 1.00 91.50 205 LEU A O 1
ATOM 1609 N N . SER A 1 206 ? -14.059 12.526 6.846 1.00 83.81 206 SER A N 1
ATOM 1610 C CA . SER A 1 206 ? -14.374 13.300 8.060 1.00 83.81 206 SER A CA 1
ATOM 1611 C C . SER A 1 206 ? -13.185 14.123 8.534 1.00 83.81 206 SER A C 1
ATOM 1613 O O . SER A 1 206 ? -13.376 15.298 8.889 1.00 83.81 206 SER A O 1
#

Mean predicted aligned error: 7.08 Å

Secondary structure (DSSP, 8-state):
-HHHHHHHHHH----TTTSHHHHHHHHHHHHHHHHSS-HHHHHHHHHHHHHHHHHHHHHT--HHHHHHHHHHHHHTTS---HHHHHHHHHHHHHHHTT---TTEEEEEGGG-----S-SEEEEEEE-TT-SSEEEEEEEETTEEEE---SSHHHHHHHHHHHHHHHTPPPPGGGHHHHHIIIIIIS---SSPPPHHHHHHHHHHH-

Foldseek 3Di:
DLLVVLVCVLPVPPPPPPCQVVSLVVLQVLLCVVQVFRLLVLQLVLLVLLLVLLLVVLCPDDDPLVVVLVVLNVQCVPPDDPQSSSVSSLQNVCSVLVFDPQQEDEDEPVGLDQDDQDQKHKYFYAYPPGPHTQAIFIDGRSDTSHGGLRHPSSSVSSVLSCCSSSVHDDDPRRVLSVLCSCCRRRVPPPDDHDPSNVVVVVSSVD

Sequence (206 aa):
MATSFLSKEFFSDTSVLALGCGKRYRIKAEFGRITTISLEQSFMYKLDHYTPKLIALMKAKGGVLGTKLRPFLEKLSQNQSIDMRRDSVIRSLILYLGEKQDLFEDCLEDSRSDATEHILKILVVHGANEEDPVDAALLLEGREIMPGCGSTAKACTLIMGLIYALNLAYPPTLRYTFEVFQKLFLGLDGIKLTPKVQALNVNLLS

pLDDT: mean 85.3, std 15.99, range [34.75, 98.5]

Solvent-accessible surface area (backbone atoms only — not comparable to full-atom values): 11667 Å² total; per-residue (Å²): 115,68,57,63,49,54,50,49,64,73,69,64,72,81,62,83,88,80,46,51,67,59,53,54,50,53,27,43,50,44,27,24,72,76,68,75,40,60,54,64,64,38,34,52,52,35,48,61,68,44,41,67,51,52,51,54,58,53,70,71,40,62,69,75,63,22,62,69,40,42,68,42,56,55,53,66,67,65,82,60,55,72,58,57,43,45,34,35,50,52,57,41,46,32,51,74,71,74,32,66,70,77,48,57,42,83,39,45,72,94,56,84,65,85,72,51,99,49,64,65,38,34,40,37,28,21,48,96,87,43,96,56,71,68,30,12,23,33,28,46,65,38,39,79,75,32,64,79,45,60,25,58,53,50,38,55,45,49,50,55,20,44,34,59,59,57,70,52,81,76,59,78,69,39,51,65,55,53,46,43,48,42,40,67,21,55,59,54,80,88,63,85,69,53,73,70,56,41,55,50,50,54,65,67,70,107

Radius of gyration: 17.04 Å; Cα contacts (8 Å, |Δi|>4): 274; chains: 1; bounding box: 43×34×49 Å

Organism: NCBI:txid1090488

Nearest PDB structures (foldseek):
  1k8w-assembly1_A  TM=3.463E-01  e=2.468E+00  Escherichia coli